Protein AF-A0A1V5FD37-F1 (afdb_monomer_lite)

pLDDT: mean 81.22, std 14.46, range [38.38, 98.25]

Foldseek 3Di:
DFQFWAFDDDDLLCALPHRVLRVPPPFGLFPFADPDDDPQKDFGIWTWDAQLSVCVVVVNPPPPPRRPDIDTGHGAWIWHDDVVDIDIDGSRHLVVDDDPSSVQSVVSSCVSVVNPPDQPPAWALAFEAEEADDDDAAADCCLQQPPDPDCVVPRGDNFDKGKFWQVLWLKDHQPTQQAWIKIWGWYDYQWKIKIKIKIFHDAWKKKWKDWPQKIKIQGLVVRFIWIAAPNDIDGFDKHKDKDWCLRHPVSVSGFQWDQPPVSRHTDRDPTTMIMIMMTIDTQVNRVHGLPPQKTFMKIWIAHPVTTIGIVRSPDDPVDRPSGRIYGYYD

Structure (mmCIF, N/CA/C/O backbone):
data_AF-A0A1V5FD37-F1
#
_entry.id   AF-A0A1V5FD37-F1
#
loop_
_atom_site.group_PDB
_atom_site.id
_atom_site.type_symbol
_atom_site.label_atom_id
_atom_site.label_alt_id
_atom_site.label_comp_id
_atom_site.label_asym_id
_atom_site.label_entity_id
_atom_site.label_seq_id
_atom_site.pdbx_PDB_ins_code
_atom_site.Cartn_x
_atom_site.Cartn_y
_atom_site.Cartn_z
_atom_site.occupancy
_atom_site.B_iso_or_equiv
_atom_site.auth_seq_id
_atom_site.auth_comp_id
_atom_site.auth_asym_id
_atom_site.auth_atom_id
_atom_site.pdbx_PDB_model_num
ATOM 1 N N . MET A 1 1 ? 10.144 -3.849 -42.085 1.00 63.25 1 MET A N 1
ATOM 2 C CA . MET A 1 1 ? 9.631 -3.133 -40.894 1.00 63.25 1 MET A CA 1
ATOM 3 C C . MET A 1 1 ? 10.611 -3.378 -39.753 1.00 63.25 1 MET A C 1
ATOM 5 O O . MET A 1 1 ? 11.121 -4.490 -39.670 1.00 63.25 1 MET A O 1
ATOM 9 N N . ILE A 1 2 ? 10.939 -2.358 -38.955 1.00 65.44 2 ILE A N 1
ATOM 10 C CA . ILE A 1 2 ? 11.822 -2.497 -37.784 1.00 65.44 2 ILE A CA 1
ATOM 11 C C . ILE A 1 2 ? 10.926 -2.660 -36.560 1.00 65.44 2 ILE A C 1
ATOM 13 O O . ILE A 1 2 ? 9.990 -1.882 -36.418 1.00 65.44 2 ILE A O 1
ATOM 17 N N . TYR A 1 3 ? 11.181 -3.656 -35.716 1.00 71.00 3 TYR A N 1
ATOM 18 C CA . TYR A 1 3 ? 10.367 -3.915 -34.513 1.00 71.00 3 TYR A CA 1
ATOM 19 C C . TYR A 1 3 ? 11.197 -3.947 -33.239 1.00 71.00 3 TYR A C 1
ATOM 21 O O . TYR A 1 3 ? 10.604 -3.912 -32.178 1.00 71.00 3 TYR A O 1
ATOM 29 N N . ALA A 1 4 ? 12.528 -3.987 -33.313 1.00 72.75 4 ALA A N 1
ATOM 30 C CA . ALA A 1 4 ? 13.391 -3.917 -32.139 1.00 72.75 4 ALA A CA 1
ATOM 31 C C . ALA A 1 4 ? 14.661 -3.121 -32.436 1.00 72.75 4 ALA A C 1
ATOM 33 O O . ALA A 1 4 ? 14.933 -2.770 -33.590 1.00 72.75 4 ALA A O 1
ATOM 34 N N . GLY A 1 5 ? 15.454 -2.851 -31.400 1.00 76.00 5 GLY A N 1
ATO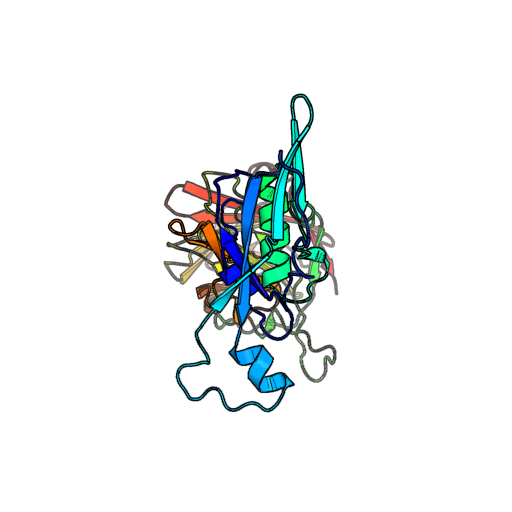M 35 C CA . GLY A 1 5 ? 16.789 -2.304 -31.576 1.00 76.00 5 GLY A CA 1
ATOM 36 C C . GLY A 1 5 ? 17.800 -2.852 -30.587 1.00 76.00 5 GLY A C 1
ATOM 37 O O . GLY A 1 5 ? 17.483 -3.091 -29.426 1.00 76.00 5 GLY A O 1
ATOM 38 N N . SER A 1 6 ? 19.030 -3.017 -31.058 1.00 77.62 6 SER A N 1
ATOM 39 C CA . SER A 1 6 ? 20.183 -3.398 -30.248 1.00 77.62 6 SER A CA 1
ATOM 40 C C . SER A 1 6 ? 21.020 -2.174 -29.920 1.00 77.62 6 SER A C 1
ATOM 42 O O . SER A 1 6 ? 21.274 -1.333 -30.785 1.00 77.62 6 SER A O 1
ATOM 44 N N . ARG A 1 7 ? 21.509 -2.111 -28.683 1.00 82.38 7 ARG A N 1
ATOM 45 C CA . ARG A 1 7 ? 22.430 -1.067 -28.242 1.00 82.38 7 ARG A CA 1
ATOM 46 C C . ARG A 1 7 ? 23.714 -1.107 -29.073 1.00 82.38 7 ARG A C 1
ATOM 48 O O . ARG A 1 7 ? 24.285 -2.175 -29.286 1.00 82.38 7 ARG A O 1
ATOM 55 N N . ALA A 1 8 ? 24.143 0.063 -29.528 1.00 83.50 8 ALA A N 1
ATOM 56 C CA . ALA A 1 8 ? 25.363 0.267 -30.306 1.00 83.50 8 ALA A CA 1
ATOM 57 C C . ALA A 1 8 ? 26.377 1.165 -29.576 1.00 83.50 8 ALA A C 1
ATOM 59 O O . ALA A 1 8 ? 27.577 1.017 -29.790 1.00 83.50 8 ALA A O 1
ATOM 60 N N . ALA A 1 9 ? 25.908 2.032 -28.672 1.00 84.88 9 ALA A N 1
ATOM 61 C CA . ALA A 1 9 ? 26.748 2.881 -27.831 1.00 84.88 9 ALA A CA 1
ATOM 62 C C . ALA A 1 9 ? 26.142 3.070 -26.427 1.00 84.88 9 ALA A C 1
ATOM 64 O O . ALA A 1 9 ? 24.979 2.737 -26.171 1.00 84.88 9 ALA A O 1
ATOM 65 N N . ASP A 1 10 ? 26.944 3.576 -25.490 1.00 83.00 10 ASP A N 1
ATOM 66 C CA . ASP A 1 10 ? 26.497 3.901 -24.134 1.00 83.00 10 ASP A CA 1
ATOM 67 C C . ASP A 1 10 ? 25.983 5.344 -24.053 1.00 83.00 10 ASP A C 1
ATOM 69 O O . ASP A 1 10 ? 26.662 6.274 -24.481 1.00 83.00 10 ASP A O 1
ATOM 73 N N . HIS A 1 11 ? 24.785 5.526 -23.493 1.00 86.38 11 HIS A N 1
ATOM 74 C CA . HIS A 1 11 ? 24.207 6.835 -23.228 1.00 86.38 11 HIS A CA 1
ATOM 75 C C . HIS A 1 11 ? 23.275 6.778 -22.001 1.00 86.38 11 HIS A C 1
ATOM 77 O O . HIS A 1 11 ? 22.366 5.942 -21.997 1.00 86.38 11 HIS A O 1
ATOM 83 N N . PRO A 1 12 ? 23.413 7.680 -21.005 1.00 81.88 12 PRO A N 1
ATOM 84 C CA . PRO A 1 12 ? 22.619 7.651 -19.770 1.00 81.88 12 PRO A CA 1
ATOM 85 C C . PRO A 1 12 ? 21.104 7.663 -19.978 1.00 81.88 12 PRO A C 1
ATOM 87 O O . PRO A 1 12 ? 20.389 6.908 -19.331 1.00 81.88 12 PRO A O 1
ATOM 90 N N . LEU A 1 13 ? 20.614 8.448 -20.948 1.00 84.25 13 LEU A N 1
ATOM 91 C CA . LEU A 1 13 ? 19.185 8.491 -21.301 1.00 84.25 13 LEU A CA 1
ATOM 92 C C . LEU A 1 13 ? 18.590 7.104 -21.612 1.00 84.25 13 LEU A C 1
ATOM 94 O O . LEU A 1 13 ? 17.402 6.876 -21.411 1.00 84.25 13 LEU A O 1
ATOM 98 N N . LEU A 1 14 ? 19.410 6.179 -22.114 1.00 81.62 14 LEU A N 1
ATOM 99 C CA . LEU A 1 14 ? 18.979 4.871 -22.603 1.00 81.62 14 LEU A CA 1
ATOM 100 C C . LEU A 1 14 ? 19.389 3.728 -21.664 1.00 81.62 14 LEU A C 1
ATOM 102 O O . LEU A 1 14 ? 19.339 2.560 -22.052 1.00 81.62 14 LEU A O 1
ATOM 106 N N . TRP A 1 15 ? 19.823 4.033 -20.440 1.00 79.31 15 TRP A N 1
ATOM 107 C CA . TRP A 1 15 ? 20.136 3.005 -19.455 1.00 79.31 15 TRP A CA 1
ATOM 108 C C . TRP A 1 15 ? 18.902 2.161 -19.136 1.00 79.31 15 TRP A C 1
ATOM 110 O O . TRP A 1 15 ? 17.837 2.687 -18.831 1.00 79.31 15 TRP A O 1
ATOM 120 N N . GLY A 1 16 ? 19.060 0.840 -19.244 1.00 68.12 16 GLY A N 1
ATOM 121 C CA . GLY A 1 16 ? 17.986 -0.131 -19.037 1.00 68.12 16 GLY A CA 1
ATOM 122 C C . GLY A 1 16 ? 17.006 -0.294 -20.199 1.00 68.12 16 GLY A C 1
ATOM 123 O O . GLY A 1 16 ? 16.124 -1.139 -20.116 1.00 68.12 16 GLY A O 1
ATOM 124 N N . VAL A 1 17 ? 17.151 0.469 -21.289 1.00 74.50 17 VAL A N 1
ATOM 125 C CA . VAL A 1 17 ? 16.407 0.216 -22.530 1.00 74.50 17 VAL A CA 1
ATOM 126 C C . VAL A 1 17 ? 17.100 -0.936 -23.264 1.00 74.50 17 VAL A C 1
ATOM 128 O O . VAL A 1 17 ? 18.308 -0.884 -23.501 1.00 74.50 17 VAL A O 1
ATOM 131 N N . SER A 1 18 ? 16.365 -1.989 -23.625 1.00 66.38 18 SER A N 1
ATOM 132 C CA . SER A 1 18 ? 16.923 -3.183 -24.283 1.00 66.38 18 SER A CA 1
ATOM 133 C C . SER A 1 18 ? 16.086 -3.631 -25.482 1.00 66.38 18 SER A C 1
ATOM 135 O O . SER A 1 18 ? 14.982 -3.139 -25.691 1.00 66.38 18 SER A O 1
ATOM 137 N N . THR A 1 19 ? 16.590 -4.596 -26.263 1.00 59.38 19 THR A N 1
ATOM 138 C CA . THR A 1 19 ? 15.847 -5.244 -27.364 1.00 59.38 19 THR A CA 1
ATOM 139 C C . THR A 1 19 ? 14.478 -5.770 -26.924 1.00 59.38 19 THR A C 1
ATOM 141 O O . THR A 1 19 ? 13.538 -5.759 -27.717 1.00 59.38 19 THR A O 1
ATOM 144 N N . ASP A 1 20 ? 14.349 -6.177 -25.658 1.00 56.12 20 ASP A N 1
ATOM 145 C CA . ASP A 1 20 ? 13.113 -6.736 -25.110 1.00 56.12 20 ASP A CA 1
ATOM 146 C C . ASP A 1 20 ? 12.053 -5.667 -24.803 1.00 56.12 20 ASP A C 1
ATOM 148 O O . ASP A 1 20 ? 10.856 -5.964 -24.774 1.00 56.12 20 ASP A O 1
ATOM 152 N N . SER A 1 21 ? 12.471 -4.401 -24.666 1.00 53.56 21 SER A N 1
ATOM 153 C CA . SER A 1 21 ? 11.580 -3.238 -24.547 1.00 53.56 21 SER A CA 1
ATOM 154 C C . SER A 1 21 ? 10.722 -3.012 -25.801 1.00 53.56 21 SER A C 1
ATOM 156 O O . SER A 1 21 ? 9.840 -2.162 -25.788 1.00 53.56 21 SER A O 1
ATOM 158 N N . PHE A 1 22 ? 10.964 -3.772 -26.876 1.00 58.66 22 PHE A N 1
ATOM 159 C CA . PHE A 1 22 ? 10.293 -3.651 -28.169 1.00 58.66 22 PHE A CA 1
ATOM 160 C C . PHE A 1 22 ? 9.580 -4.954 -28.610 1.00 58.66 22 PHE A C 1
ATOM 162 O O . PHE A 1 22 ? 9.282 -5.153 -29.784 1.00 58.66 22 PHE A O 1
ATOM 169 N N . THR A 1 23 ? 9.308 -5.875 -27.678 1.00 53.34 23 THR A N 1
ATOM 170 C CA . THR A 1 23 ? 8.895 -7.280 -27.929 1.00 53.34 23 THR A CA 1
ATOM 171 C C . THR A 1 23 ? 7.548 -7.502 -28.625 1.00 53.34 23 THR A C 1
ATOM 173 O O . THR A 1 23 ? 7.218 -8.634 -28.990 1.00 53.34 23 THR A O 1
ATOM 176 N N . GLY A 1 24 ? 6.759 -6.460 -28.873 1.00 58.00 24 GLY A N 1
ATOM 177 C CA . GLY A 1 24 ? 5.508 -6.575 -29.615 1.00 58.00 24 GLY A CA 1
ATOM 178 C C . GLY A 1 24 ? 5.725 -6.696 -31.125 1.00 58.00 24 GLY A C 1
ATOM 179 O O . GLY A 1 24 ? 5.516 -5.720 -31.832 1.00 58.00 24 GLY A O 1
ATOM 180 N N . PHE A 1 25 ? 6.039 -7.882 -31.666 1.00 57.84 25 PHE A N 1
ATOM 181 C CA . PHE A 1 25 ? 6.161 -8.080 -33.130 1.00 57.84 25 PHE A CA 1
ATOM 182 C C . PHE A 1 25 ? 4.914 -7.632 -33.918 1.00 57.84 25 PHE A C 1
ATOM 184 O O . PHE A 1 25 ? 5.012 -7.238 -35.078 1.00 57.84 25 PHE A O 1
ATOM 191 N N . MET A 1 26 ? 3.738 -7.695 -33.285 1.00 60.34 26 MET A N 1
ATOM 192 C CA . MET A 1 26 ? 2.456 -7.290 -33.875 1.00 60.34 26 MET A CA 1
ATOM 193 C C . MET A 1 26 ? 2.140 -5.799 -33.689 1.00 60.34 26 MET A C 1
ATOM 195 O O . MET A 1 26 ? 1.319 -5.259 -34.428 1.00 60.34 26 MET A O 1
ATOM 199 N N . GLN A 1 27 ? 2.751 -5.146 -32.699 1.00 65.88 27 GLN A N 1
ATOM 200 C CA . GLN A 1 27 ? 2.544 -3.736 -32.353 1.00 65.88 27 GLN A CA 1
ATOM 201 C C . GLN A 1 27 ? 3.862 -3.139 -31.833 1.00 65.88 27 GLN A C 1
ATOM 203 O O . GLN A 1 27 ? 3.993 -2.909 -30.631 1.00 65.88 27 GLN A O 1
ATOM 208 N N . PRO A 1 28 ? 4.868 -2.945 -32.705 1.00 71.38 28 PRO A N 1
ATOM 209 C CA . PRO A 1 28 ? 6.160 -2.448 -32.266 1.00 71.38 28 PRO A CA 1
ATOM 210 C C . PRO A 1 28 ? 6.080 -0.964 -31.923 1.00 71.38 28 PRO A C 1
ATOM 212 O O . PRO A 1 28 ? 5.463 -0.176 -32.637 1.00 71.38 28 PRO A O 1
ATOM 215 N N . SER A 1 29 ? 6.805 -0.563 -30.886 1.00 75.06 29 SER A N 1
ATOM 216 C CA . SER A 1 29 ? 6.974 0.838 -30.481 1.00 75.06 29 SER A CA 1
ATOM 217 C C . SER A 1 29 ? 7.941 1.606 -31.395 1.00 75.06 29 SER A C 1
ATOM 219 O O . SER A 1 29 ? 8.289 2.750 -31.117 1.00 75.06 29 SER A O 1
ATOM 221 N N . VAL A 1 30 ? 8.437 0.975 -32.463 1.00 81.12 30 VAL A N 1
ATOM 222 C CA . VAL A 1 30 ? 9.387 1.541 -33.427 1.00 81.12 30 VAL A CA 1
ATOM 223 C C . VAL A 1 30 ? 8.649 1.859 -34.722 1.00 81.12 30 VAL A C 1
ATOM 225 O O . VAL A 1 30 ? 8.154 0.965 -35.405 1.00 81.12 30 VAL A O 1
ATOM 228 N N . ALA A 1 31 ? 8.617 3.135 -35.102 1.00 80.69 31 ALA A N 1
ATOM 229 C CA . ALA A 1 31 ? 7.920 3.593 -36.306 1.00 80.69 31 ALA A CA 1
ATOM 230 C C . ALA A 1 31 ? 8.701 3.335 -37.614 1.00 80.69 31 ALA A C 1
ATOM 232 O O . ALA A 1 31 ? 8.171 3.504 -38.712 1.00 80.69 31 ALA A O 1
ATOM 233 N N . GLY A 1 32 ? 9.973 2.941 -37.519 1.00 84.19 32 GLY A N 1
ATOM 234 C CA . GLY A 1 32 ? 10.870 2.718 -38.653 1.00 84.19 32 GLY A CA 1
ATOM 235 C C . GLY A 1 32 ? 12.326 2.961 -38.269 1.00 84.19 32 GLY A C 1
ATOM 236 O O . GLY A 1 32 ? 12.658 2.967 -37.089 1.00 84.19 32 GLY A O 1
ATOM 237 N N . GLY A 1 33 ? 13.195 3.180 -39.255 1.00 87.19 33 GLY A N 1
ATOM 238 C CA . GLY A 1 33 ? 14.598 3.531 -39.020 1.00 87.19 33 GLY A CA 1
ATOM 239 C C . GLY A 1 33 ? 15.057 4.678 -39.905 1.00 87.19 33 GLY A C 1
ATOM 240 O O . GLY A 1 33 ? 14.434 4.991 -40.922 1.00 87.19 33 GLY A O 1
ATOM 241 N N . PHE A 1 34 ? 16.155 5.311 -39.513 1.00 89.62 34 PHE A N 1
ATOM 242 C CA . PHE A 1 34 ? 16.728 6.434 -40.238 1.00 89.62 34 PHE A CA 1
ATOM 243 C C . PHE A 1 34 ? 17.300 5.979 -41.582 1.00 89.62 34 PHE A C 1
ATOM 245 O O . PHE A 1 34 ? 18.253 5.206 -41.640 1.00 89.62 34 PHE A O 1
ATOM 252 N N . ALA A 1 35 ? 16.736 6.493 -42.677 1.00 86.81 35 ALA A N 1
ATOM 253 C CA . ALA A 1 35 ? 17.196 6.176 -44.030 1.00 86.81 35 ALA A CA 1
ATOM 254 C C . ALA A 1 35 ? 18.556 6.813 -44.372 1.00 86.81 35 ALA A C 1
ATOM 256 O O . ALA A 1 35 ? 19.280 6.310 -45.229 1.00 86.81 35 ALA A O 1
ATOM 257 N N . LYS A 1 36 ? 18.887 7.940 -43.731 1.00 88.69 36 LYS A N 1
ATOM 258 C CA . LYS A 1 36 ? 20.157 8.662 -43.868 1.00 88.69 36 LYS A CA 1
ATOM 259 C C . LYS A 1 36 ? 20.526 9.288 -42.532 1.00 88.69 36 LYS A C 1
ATOM 261 O O . LYS A 1 36 ? 19.637 9.734 -41.808 1.00 88.69 36 LYS A O 1
ATOM 266 N N . LEU A 1 37 ? 21.823 9.354 -42.250 1.00 89.56 37 LEU A N 1
ATOM 267 C CA . LEU A 1 37 ? 22.372 9.966 -41.047 1.00 89.56 37 LEU A CA 1
ATOM 268 C C . LEU A 1 37 ? 23.366 11.072 -41.422 1.00 89.56 37 LEU A C 1
ATOM 270 O O . LEU A 1 37 ? 24.083 10.912 -42.409 1.00 89.56 37 LEU A O 1
ATOM 274 N N . PRO A 1 38 ? 23.413 12.182 -40.668 1.00 88.81 38 PRO A N 1
ATOM 275 C CA . PRO A 1 38 ? 24.525 13.126 -40.732 1.00 88.81 38 PRO A CA 1
ATOM 276 C C . PRO A 1 38 ? 25.849 12.452 -40.356 1.00 88.81 38 PRO A C 1
ATOM 278 O O . PRO A 1 38 ? 25.861 11.572 -39.499 1.00 88.81 38 PRO A O 1
ATOM 281 N N . ASP A 1 39 ? 26.967 12.928 -40.905 1.00 88.38 39 ASP A N 1
ATOM 282 C CA . ASP A 1 39 ? 28.301 12.384 -40.594 1.00 88.38 39 ASP A CA 1
ATOM 283 C C . ASP A 1 39 ? 28.685 12.541 -39.112 1.00 88.38 39 ASP A C 1
ATOM 285 O O . ASP A 1 39 ? 29.479 11.771 -38.581 1.00 88.38 39 ASP A O 1
ATOM 289 N N . SER A 1 40 ? 28.115 13.537 -38.428 1.00 89.56 40 SER A N 1
ATOM 290 C CA . SER A 1 40 ? 28.318 13.774 -36.996 1.00 89.56 40 SER A CA 1
ATOM 291 C C . SER A 1 40 ? 27.456 12.889 -36.092 1.00 89.56 40 SER A C 1
ATOM 293 O O . SER A 1 40 ? 27.559 13.000 -34.870 1.00 89.56 40 SER A O 1
ATOM 295 N N . ALA A 1 41 ? 26.578 12.060 -36.662 1.00 92.25 41 ALA A N 1
ATOM 296 C CA . ALA A 1 41 ? 25.670 11.229 -35.894 1.00 92.25 41 ALA A CA 1
ATOM 297 C C . ALA A 1 41 ? 26.371 9.990 -35.343 1.00 92.25 41 ALA A C 1
ATOM 299 O O . ALA A 1 41 ? 27.027 9.249 -36.071 1.00 92.25 41 ALA A O 1
ATOM 300 N N . GLU A 1 42 ? 26.141 9.711 -34.066 1.00 94.75 42 GLU A N 1
ATOM 301 C CA . GLU A 1 42 ? 26.509 8.439 -33.461 1.00 94.75 42 GLU A CA 1
ATOM 302 C C . GLU A 1 42 ? 25.268 7.577 -33.270 1.00 94.75 42 GLU A C 1
ATOM 304 O O . GLU A 1 42 ? 24.240 8.029 -32.765 1.00 94.75 42 GLU A O 1
ATOM 309 N N . VAL A 1 43 ? 25.363 6.312 -33.668 1.00 92.00 43 VAL A N 1
ATOM 310 C CA . VAL A 1 43 ? 24.272 5.357 -33.494 1.00 92.00 43 VAL A CA 1
ATOM 311 C C . VAL A 1 43 ? 24.256 4.873 -32.051 1.00 92.00 43 VAL A C 1
ATOM 313 O O . VAL A 1 43 ? 25.193 4.222 -31.602 1.00 92.00 43 VAL A O 1
ATOM 316 N N . LEU A 1 44 ? 23.162 5.151 -31.343 1.00 89.62 44 LEU A N 1
ATOM 317 C CA . LEU A 1 44 ? 22.946 4.644 -29.990 1.00 89.62 44 LEU A CA 1
ATOM 318 C C . LEU A 1 44 ? 22.212 3.299 -30.012 1.00 89.62 44 LEU A C 1
ATOM 320 O O . LEU A 1 44 ? 22.566 2.402 -29.249 1.00 89.62 44 LEU A O 1
ATOM 324 N N . PHE A 1 45 ? 21.235 3.137 -30.916 1.00 88.31 45 PHE A N 1
ATOM 325 C CA . PHE A 1 45 ? 20.544 1.868 -31.175 1.00 88.31 45 PHE A CA 1
ATOM 326 C C . PHE A 1 45 ? 20.467 1.567 -32.674 1.00 88.31 45 PHE A C 1
ATOM 328 O O . PHE A 1 45 ? 19.927 2.355 -33.459 1.00 88.31 45 PHE A O 1
ATOM 335 N N . ALA A 1 46 ? 20.956 0.387 -33.051 1.00 87.19 46 ALA A N 1
ATOM 336 C CA . ALA A 1 46 ? 20.762 -0.200 -34.371 1.00 87.19 46 ALA A CA 1
ATOM 337 C C . ALA A 1 46 ? 19.389 -0.883 -34.437 1.00 87.19 46 ALA A C 1
ATOM 339 O O . ALA A 1 46 ? 18.992 -1.531 -33.473 1.00 87.19 46 ALA A O 1
ATOM 340 N N . GLY A 1 47 ? 18.663 -0.752 -35.548 1.00 84.62 47 GLY A N 1
ATOM 341 C CA . GLY A 1 47 ? 17.380 -1.432 -35.723 1.00 84.62 47 GLY A CA 1
ATOM 342 C C . GLY A 1 47 ? 17.542 -2.919 -36.039 1.00 84.62 47 GLY A C 1
ATOM 343 O O . GLY A 1 47 ? 18.562 -3.340 -36.583 1.00 84.62 47 GLY A O 1
ATOM 344 N N . LEU A 1 48 ? 16.505 -3.706 -35.747 1.00 82.00 48 LEU A N 1
ATOM 345 C CA . LEU A 1 48 ? 16.411 -5.134 -36.061 1.00 82.00 48 LEU A CA 1
ATOM 346 C C . LEU A 1 48 ? 15.125 -5.454 -36.863 1.00 82.00 48 LEU A C 1
ATOM 348 O O . LEU A 1 48 ? 14.039 -4.962 -36.541 1.00 82.00 48 LEU A O 1
ATOM 352 N N . ALA A 1 49 ? 15.270 -6.259 -37.929 1.00 78.31 49 ALA A N 1
ATOM 353 C CA . ALA A 1 49 ? 14.259 -6.734 -38.896 1.00 78.31 49 ALA A CA 1
ATOM 354 C C . ALA A 1 49 ? 13.940 -8.246 -38.666 1.00 78.31 49 ALA A C 1
ATOM 356 O O . ALA A 1 49 ? 14.836 -8.992 -38.300 1.00 78.31 49 ALA A O 1
ATOM 357 N N . SER A 1 50 ? 12.680 -8.713 -38.745 1.00 71.69 50 SER A N 1
ATOM 358 C CA . SER A 1 50 ? 12.241 -10.059 -38.314 1.00 71.69 50 SER A CA 1
ATOM 359 C C . SER A 1 50 ? 11.733 -10.737 -39.553 1.00 71.69 50 SER A C 1
ATOM 361 O O . SER A 1 50 ? 10.771 -10.270 -40.170 1.00 71.69 50 SER A O 1
ATOM 363 N N . LYS A 1 51 ? 12.374 -11.852 -39.890 1.00 66.56 51 LYS A N 1
ATOM 364 C CA . LYS A 1 51 ? 11.947 -12.682 -41.014 1.00 66.56 51 LYS A CA 1
ATOM 365 C C . LYS A 1 51 ? 10.615 -13.362 -40.735 1.00 66.56 51 LYS A C 1
ATOM 367 O O . LYS A 1 51 ? 9.843 -13.551 -41.666 1.00 66.56 51 LYS A O 1
ATOM 372 N N . ALA A 1 52 ? 10.317 -13.651 -39.465 1.00 62.72 52 ALA A N 1
ATOM 373 C CA . ALA A 1 52 ? 9.052 -14.236 -39.029 1.00 62.72 52 ALA A CA 1
ATOM 374 C C . ALA A 1 52 ? 7.845 -13.385 -39.434 1.00 62.72 52 ALA A C 1
ATOM 376 O O . ALA A 1 52 ? 6.881 -13.890 -40.006 1.00 62.72 52 ALA A O 1
ATOM 377 N N . TRP A 1 53 ? 7.930 -12.076 -39.198 1.00 60.81 53 TRP A N 1
ATOM 378 C CA . TRP A 1 53 ? 6.866 -11.143 -39.556 1.00 60.81 53 TRP A CA 1
ATOM 379 C C . TRP A 1 53 ? 6.722 -10.983 -41.075 1.00 60.81 53 TRP A C 1
ATOM 381 O O . TRP A 1 53 ? 5.610 -11.011 -41.602 1.00 60.81 53 TRP A O 1
ATOM 391 N N . GLU A 1 54 ? 7.842 -10.855 -41.795 1.00 61.56 54 GLU A N 1
ATOM 392 C CA . GLU A 1 54 ? 7.835 -10.725 -43.257 1.00 61.56 54 GLU A CA 1
ATOM 393 C C . GLU A 1 54 ? 7.214 -11.960 -43.920 1.00 61.56 54 GLU A C 1
ATOM 395 O O . GLU A 1 54 ? 6.366 -11.832 -44.801 1.00 61.56 54 GLU A O 1
ATOM 400 N N . ALA A 1 55 ? 7.549 -13.152 -43.434 1.00 61.69 55 ALA A N 1
ATOM 401 C CA . ALA A 1 55 ? 6.973 -14.417 -43.869 1.00 61.69 55 ALA A CA 1
ATOM 402 C C . ALA A 1 55 ? 5.467 -14.520 -43.603 1.00 61.69 55 ALA A C 1
ATOM 404 O O . ALA A 1 55 ? 4.704 -14.877 -44.498 1.00 61.69 55 ALA A O 1
ATOM 405 N N . GLN A 1 56 ? 5.026 -14.144 -42.398 1.00 62.94 56 GLN A N 1
ATOM 406 C CA . GLN A 1 56 ? 3.618 -14.193 -42.001 1.00 62.94 56 GLN A CA 1
ATOM 407 C C . GLN A 1 56 ? 2.744 -13.211 -42.801 1.00 62.94 56 GL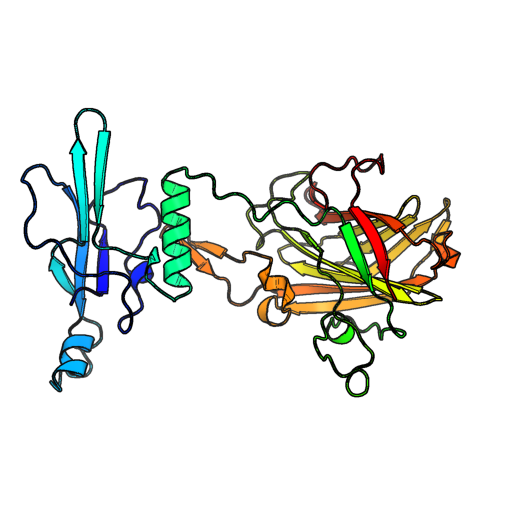N A C 1
ATOM 409 O O . GLN A 1 56 ? 1.594 -13.523 -43.100 1.00 62.94 56 GLN A O 1
ATOM 414 N N . MET A 1 57 ? 3.286 -12.051 -43.184 1.00 58.00 57 MET A N 1
ATOM 415 C CA . MET A 1 57 ? 2.588 -11.052 -44.006 1.00 58.00 57 MET A CA 1
ATOM 416 C C . MET A 1 57 ? 2.613 -11.365 -45.509 1.00 58.00 57 MET A C 1
ATOM 418 O O . MET A 1 57 ? 1.677 -11.009 -46.221 1.00 58.00 57 MET A O 1
ATOM 422 N N . THR A 1 58 ? 3.677 -12.002 -46.009 1.00 60.69 58 THR A N 1
ATOM 423 C CA . THR A 1 58 ? 3.850 -12.301 -47.446 1.00 60.69 58 THR A CA 1
ATOM 424 C C . THR A 1 58 ? 3.433 -13.720 -47.834 1.00 60.69 58 THR A C 1
ATOM 426 O O . THR A 1 58 ? 3.371 -14.028 -49.021 1.00 60.69 58 THR A O 1
ATOM 429 N N . GLY A 1 59 ? 3.123 -14.580 -46.858 1.00 60.47 59 GLY A N 1
ATOM 430 C CA . GLY A 1 59 ? 2.767 -15.984 -47.078 1.00 60.47 59 GLY A CA 1
ATOM 431 C C . GLY A 1 59 ? 3.955 -16.880 -47.445 1.00 60.47 59 GLY A C 1
ATOM 432 O O . GLY A 1 59 ? 3.749 -17.993 -47.924 1.00 60.47 59 GLY A O 1
ATOM 433 N N . ASN A 1 60 ? 5.188 -16.408 -47.246 1.00 59.88 60 ASN A N 1
ATOM 434 C CA . ASN A 1 60 ? 6.397 -17.175 -47.530 1.00 59.88 60 ASN A CA 1
ATOM 435 C C . ASN A 1 60 ? 6.680 -18.194 -46.417 1.00 59.88 60 ASN A C 1
ATOM 437 O O . ASN A 1 60 ? 6.636 -17.859 -45.237 1.00 59.88 60 ASN A O 1
ATOM 441 N N . ASP A 1 61 ? 7.028 -19.428 -46.786 1.00 58.47 61 ASP A N 1
ATOM 442 C CA . ASP A 1 61 ? 7.466 -20.448 -45.828 1.00 58.47 61 ASP A CA 1
ATOM 443 C C . ASP A 1 61 ? 8.950 -20.243 -45.480 1.00 58.47 61 ASP A C 1
ATOM 445 O O . ASP A 1 61 ? 9.836 -20.396 -46.321 1.00 58.47 61 ASP A O 1
ATOM 449 N N . ILE A 1 62 ? 9.219 -19.864 -44.233 1.00 57.00 62 ILE A N 1
ATOM 450 C CA . ILE A 1 62 ? 10.571 -19.642 -43.692 1.00 57.00 62 ILE A CA 1
ATOM 451 C C . ILE A 1 62 ? 11.091 -20.826 -42.865 1.00 57.00 62 ILE A C 1
ATOM 453 O O . ILE A 1 62 ? 12.205 -20.769 -42.333 1.00 57.00 62 ILE A O 1
ATOM 457 N N . GLY A 1 63 ? 10.311 -21.908 -42.758 1.00 55.09 63 GLY A N 1
ATOM 458 C CA . GLY A 1 63 ? 10.626 -23.070 -41.935 1.00 55.09 63 GLY A CA 1
ATOM 459 C C . GLY A 1 63 ? 10.758 -22.769 -40.432 1.00 55.09 63 GLY A C 1
ATOM 460 O O . GLY A 1 63 ? 10.781 -21.627 -39.976 1.00 55.09 63 GLY A O 1
ATOM 461 N N . PHE A 1 64 ? 10.910 -23.826 -39.629 1.00 47.09 64 PHE A N 1
ATOM 462 C CA . PHE A 1 64 ? 11.003 -23.740 -38.159 1.00 47.09 64 PHE A CA 1
ATOM 463 C C . PHE A 1 64 ? 12.202 -22.925 -37.631 1.00 47.09 64 PHE A C 1
ATOM 465 O O . PHE A 1 64 ? 12.196 -22.520 -36.476 1.00 47.09 64 PHE A O 1
ATOM 472 N N . ARG A 1 65 ? 13.243 -22.696 -38.448 1.00 46.50 65 ARG A N 1
ATOM 473 C CA . ARG A 1 65 ? 14.462 -21.962 -38.050 1.00 46.50 65 ARG A CA 1
ATOM 474 C C . ARG A 1 65 ? 14.411 -20.456 -38.335 1.00 46.50 65 ARG A C 1
ATOM 476 O O . ARG A 1 65 ? 15.230 -19.733 -37.781 1.00 46.50 65 ARG A O 1
ATOM 483 N N . GLY A 1 66 ? 13.498 -19.983 -39.186 1.00 47.53 66 GLY A N 1
ATOM 484 C CA . GLY A 1 66 ? 13.392 -18.561 -39.546 1.00 47.53 66 GLY A CA 1
ATOM 485 C C . GLY A 1 66 ? 12.630 -17.704 -38.530 1.00 47.53 66 GLY A C 1
ATOM 486 O O . GLY A 1 66 ? 12.621 -16.480 -38.652 1.00 47.53 66 GLY A O 1
ATOM 487 N N . LEU A 1 67 ? 11.990 -18.338 -37.540 1.00 49.47 67 LEU A N 1
ATOM 488 C CA . LEU A 1 67 ? 11.144 -17.672 -36.546 1.00 49.47 67 LEU A CA 1
ATOM 489 C C . LEU A 1 67 ? 11.944 -16.826 -35.537 1.00 49.47 67 LEU A C 1
ATOM 491 O O . LEU A 1 67 ? 11.428 -15.817 -35.068 1.00 49.47 67 LEU A O 1
ATOM 495 N N . ASP A 1 68 ? 13.215 -17.169 -35.292 1.00 50.66 68 ASP A N 1
ATOM 496 C CA . ASP A 1 68 ? 14.056 -16.526 -34.265 1.00 50.66 68 ASP A CA 1
ATOM 497 C C . ASP A 1 68 ? 15.204 -15.671 -34.836 1.00 50.66 68 ASP A C 1
ATOM 499 O O . ASP A 1 68 ? 16.034 -15.147 -34.092 1.00 50.66 68 ASP A O 1
ATOM 503 N N . THR A 1 69 ? 15.305 -15.519 -36.162 1.00 60.72 69 THR A N 1
ATOM 504 C CA . THR A 1 69 ? 16.404 -14.754 -36.773 1.00 60.72 69 THR A CA 1
ATOM 505 C C . THR A 1 69 ? 16.044 -13.280 -36.929 1.00 60.72 69 THR A C 1
ATOM 507 O O . THR A 1 69 ? 15.150 -12.937 -37.711 1.00 60.72 69 THR A O 1
ATOM 510 N N . MET A 1 70 ? 16.777 -12.416 -36.220 1.00 69.56 70 MET A N 1
ATOM 511 C CA . MET A 1 70 ? 16.748 -10.967 -36.415 1.00 69.56 70 MET A CA 1
ATOM 512 C C . MET A 1 70 ? 17.864 -10.534 -37.373 1.00 69.56 70 MET A C 1
ATOM 514 O O . MET A 1 70 ? 19.038 -10.809 -37.131 1.00 69.56 70 MET A O 1
ATOM 518 N N . ASP A 1 71 ? 17.501 -9.832 -38.440 1.00 73.88 71 ASP A N 1
ATOM 519 C CA . ASP A 1 71 ? 18.439 -9.213 -39.371 1.00 73.88 71 ASP A CA 1
ATOM 520 C C . ASP A 1 71 ? 18.748 -7.774 -38.950 1.00 73.88 71 ASP A C 1
ATOM 522 O O . ASP A 1 71 ? 17.906 -7.075 -38.381 1.00 73.88 71 ASP A O 1
ATOM 526 N N . ALA A 1 72 ? 19.951 -7.304 -39.277 1.00 79.44 72 ALA A N 1
ATOM 527 C CA . ALA A 1 72 ? 20.305 -5.904 -39.096 1.00 79.44 72 ALA A CA 1
ATOM 528 C C . ALA A 1 72 ? 19.387 -5.002 -39.937 1.00 79.44 72 ALA A C 1
ATOM 530 O O . ALA A 1 72 ? 19.135 -5.263 -41.114 1.00 79.44 72 ALA A O 1
ATOM 531 N N . ALA A 1 73 ? 18.917 -3.916 -39.335 1.00 84.00 73 ALA A N 1
ATOM 532 C CA . ALA A 1 73 ? 18.096 -2.904 -39.979 1.00 84.00 73 ALA A CA 1
ATOM 533 C C . ALA A 1 73 ? 18.671 -1.498 -39.718 1.00 84.00 73 ALA A C 1
ATOM 535 O O . ALA A 1 73 ? 19.580 -1.335 -38.897 1.00 84.00 73 ALA A O 1
ATOM 536 N N . PRO A 1 74 ? 18.172 -0.463 -40.420 1.00 89.50 74 PRO A N 1
ATOM 537 C CA . PRO A 1 74 ? 18.642 0.901 -40.216 1.00 89.50 74 PRO A CA 1
ATOM 538 C C . PRO A 1 74 ? 18.538 1.367 -38.749 1.00 89.50 74 PRO A C 1
ATOM 540 O O . PRO A 1 74 ? 17.654 0.907 -38.025 1.00 89.50 74 PRO A O 1
ATOM 543 N N . PRO A 1 75 ? 19.407 2.286 -38.292 1.00 91.38 75 PRO A N 1
ATOM 544 C CA . PRO A 1 75 ? 19.394 2.809 -36.923 1.00 91.38 75 PRO A CA 1
ATOM 545 C C . PRO A 1 75 ? 18.054 3.409 -36.496 1.00 91.38 75 PRO A C 1
ATOM 547 O O . PRO A 1 75 ? 17.330 3.964 -37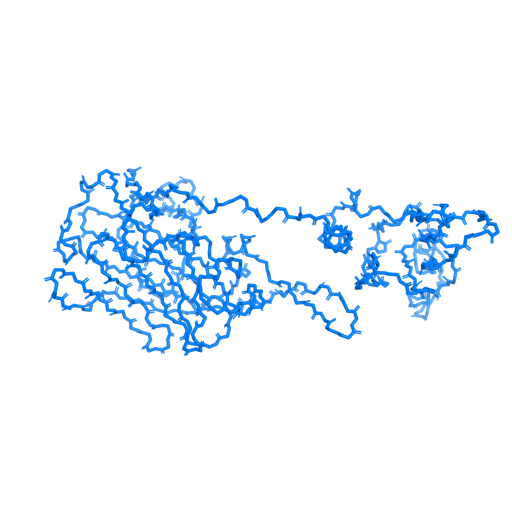.323 1.00 91.38 75 PRO A O 1
ATOM 550 N N . ILE A 1 76 ? 17.758 3.347 -35.196 1.00 90.81 76 ILE A N 1
ATOM 551 C CA . ILE A 1 76 ? 16.484 3.822 -34.622 1.00 90.81 76 ILE A CA 1
ATOM 552 C C . ILE A 1 76 ? 16.652 4.868 -33.518 1.00 90.81 76 ILE A C 1
ATOM 554 O O . ILE A 1 76 ? 15.720 5.612 -33.219 1.00 90.81 76 ILE A O 1
ATOM 558 N N . VAL A 1 77 ? 17.840 4.968 -32.919 1.00 92.19 77 VAL A N 1
ATOM 559 C CA . VAL A 1 77 ? 18.197 6.050 -31.993 1.00 92.19 77 VAL A CA 1
ATOM 560 C C . VAL A 1 77 ? 19.592 6.531 -32.352 1.00 92.19 77 VAL A C 1
ATOM 562 O O . VAL A 1 77 ? 20.525 5.725 -32.431 1.00 92.19 77 VAL A O 1
ATOM 565 N N . VAL A 1 78 ? 19.740 7.838 -32.545 1.00 93.75 78 VAL A N 1
ATOM 566 C CA . VAL A 1 78 ? 21.027 8.471 -32.827 1.00 93.75 78 VAL A CA 1
ATOM 567 C C . VAL A 1 78 ? 21.251 9.686 -31.942 1.00 93.75 78 VAL A C 1
ATOM 569 O O . VAL A 1 78 ? 20.318 10.413 -31.598 1.00 93.75 78 VAL A O 1
ATOM 572 N N . ARG A 1 79 ? 22.516 9.908 -31.603 1.00 94.12 79 ARG A N 1
ATOM 573 C CA . ARG A 1 79 ? 23.010 11.117 -30.963 1.00 94.12 79 ARG A CA 1
ATOM 574 C C . ARG A 1 79 ? 23.539 12.071 -32.022 1.00 94.12 79 ARG A C 1
ATOM 576 O O . ARG A 1 79 ? 24.342 11.675 -32.862 1.00 94.12 79 ARG A O 1
ATOM 583 N N . LEU A 1 80 ? 23.151 13.336 -31.926 1.00 94.44 80 LEU A N 1
ATOM 584 C CA . LEU A 1 80 ? 23.712 14.439 -32.699 1.00 94.44 80 LEU A CA 1
ATOM 585 C C . LEU A 1 80 ? 24.351 15.455 -31.742 1.00 94.44 80 LEU A C 1
ATOM 587 O O . LEU A 1 80 ? 23.634 16.070 -30.951 1.00 94.44 80 LEU A O 1
ATOM 591 N N . PRO A 1 81 ? 25.675 15.667 -31.792 1.00 89.88 81 PRO A N 1
ATOM 592 C CA . PRO A 1 81 ? 26.322 16.731 -31.032 1.00 89.88 81 PRO A CA 1
ATOM 593 C C . PRO A 1 81 ? 25.811 18.112 -31.472 1.00 89.88 81 PRO A C 1
ATOM 595 O O . PRO A 1 81 ? 25.818 18.429 -32.662 1.00 89.88 81 PRO A O 1
ATOM 598 N N . GLN A 1 82 ? 25.404 18.953 -30.518 1.00 88.56 82 GLN A N 1
ATOM 599 C CA . GLN A 1 82 ? 24.826 20.276 -30.766 1.00 88.56 82 GLN A CA 1
ATOM 600 C C . GLN A 1 82 ? 25.448 21.317 -29.819 1.00 88.56 82 GLN A C 1
ATOM 602 O O . GLN A 1 82 ? 24.966 21.576 -28.714 1.00 88.56 82 GLN A O 1
ATOM 607 N N . GLY A 1 83 ? 26.533 21.960 -30.256 1.00 86.69 83 GLY A N 1
ATOM 608 C CA . GLY A 1 83 ? 27.235 22.959 -29.445 1.00 86.69 83 GLY A CA 1
ATOM 609 C C . GLY A 1 83 ? 27.803 22.354 -28.157 1.00 86.69 83 GLY A C 1
ATOM 610 O O . GLY A 1 83 ? 28.674 21.494 -28.216 1.00 86.69 83 GLY A O 1
ATOM 611 N N . LYS A 1 84 ? 27.330 22.821 -26.993 1.00 86.38 84 LYS A N 1
ATOM 612 C CA . LYS A 1 84 ? 27.710 22.273 -25.673 1.00 86.38 84 LYS A CA 1
ATOM 613 C C . LYS A 1 84 ? 26.814 21.120 -25.199 1.00 86.38 84 LYS A C 1
ATOM 615 O O . LYS A 1 84 ? 27.024 20.627 -24.097 1.00 86.38 84 LYS A O 1
ATOM 620 N N . GLY A 1 85 ? 25.804 20.745 -25.979 1.00 88.50 85 GLY A N 1
ATOM 621 C CA . GLY A 1 85 ? 24.866 19.678 -25.647 1.00 88.50 85 GLY A CA 1
ATOM 622 C C . GLY A 1 85 ? 24.727 18.673 -26.782 1.00 88.50 85 GLY A C 1
ATOM 623 O O . GLY A 1 85 ? 25.547 18.616 -27.700 1.00 88.50 85 GLY A O 1
ATOM 624 N N . GLU A 1 86 ? 23.658 17.893 -26.721 1.00 92.19 86 GLU A N 1
ATOM 625 C CA . GLU A 1 86 ? 23.347 16.860 -27.700 1.00 92.19 86 GLU A CA 1
ATOM 626 C C . GLU A 1 86 ? 21.844 16.796 -27.959 1.00 92.19 86 GLU A C 1
ATOM 628 O O . GLU A 1 86 ? 21.028 17.158 -27.110 1.00 92.19 86 GLU A O 1
ATOM 633 N N . TRP A 1 87 ? 21.479 16.346 -29.153 1.00 92.12 87 TRP A N 1
ATOM 634 C CA . TRP A 1 87 ? 20.123 15.946 -29.491 1.00 92.12 87 TRP A CA 1
ATOM 635 C C . TRP A 1 87 ? 20.076 14.434 -29.605 1.00 92.12 87 TRP A C 1
ATOM 637 O O . TRP A 1 87 ? 20.853 13.838 -30.354 1.00 92.12 87 TRP A O 1
ATOM 647 N N . ILE A 1 88 ? 19.134 13.822 -28.894 1.00 91.06 88 ILE A N 1
ATOM 648 C CA . ILE A 1 88 ? 18.796 12.418 -29.092 1.00 91.06 88 ILE A CA 1
ATOM 649 C C . ILE A 1 88 ? 17.593 12.367 -30.019 1.00 91.06 88 ILE A C 1
ATOM 651 O O . ILE A 1 88 ? 16.510 12.839 -29.680 1.00 91.06 88 ILE A O 1
ATOM 655 N N . VAL A 1 89 ? 17.804 11.825 -31.213 1.00 91.69 89 VAL A N 1
ATOM 656 C CA . VAL A 1 89 ? 16.768 11.702 -32.237 1.00 91.69 89 VAL A CA 1
ATOM 657 C C . VAL A 1 89 ? 16.404 10.236 -32.354 1.00 91.69 89 VAL A C 1
ATOM 659 O O . VAL A 1 89 ? 17.280 9.379 -32.493 1.00 91.69 89 VAL A O 1
ATOM 662 N N . SER A 1 90 ? 15.109 9.932 -32.301 1.00 89.44 90 SER A N 1
ATOM 663 C CA . SER A 1 90 ? 14.651 8.550 -32.345 1.00 89.44 90 SER A CA 1
ATOM 664 C C . SER A 1 90 ? 13.364 8.356 -33.135 1.00 89.44 90 SER A C 1
ATOM 666 O O . SER A 1 90 ? 12.511 9.237 -33.188 1.00 89.44 90 SER A O 1
ATOM 668 N N . THR A 1 91 ? 13.246 7.175 -33.740 1.00 88.69 91 THR A N 1
ATOM 669 C CA . THR A 1 91 ? 12.006 6.610 -34.290 1.00 88.69 91 THR A CA 1
ATOM 670 C C . THR A 1 91 ? 11.301 5.674 -33.299 1.00 88.69 91 THR A C 1
ATOM 672 O O . THR A 1 91 ? 10.302 5.045 -33.650 1.00 88.69 91 THR A O 1
ATOM 675 N N . PHE A 1 92 ? 11.832 5.552 -32.080 1.00 85.56 92 PHE A N 1
ATOM 676 C CA . PHE A 1 92 ? 11.198 4.895 -30.946 1.00 85.56 92 PHE A CA 1
ATOM 677 C C . PHE A 1 92 ? 10.131 5.820 -30.360 1.00 85.56 92 PHE A C 1
ATOM 679 O O . PHE A 1 92 ? 10.441 6.913 -29.889 1.00 85.56 92 PHE A O 1
ATOM 686 N N . GLU A 1 93 ? 8.879 5.375 -30.394 1.00 84.94 93 GLU A N 1
ATOM 687 C CA . GLU A 1 93 ? 7.705 6.151 -30.005 1.00 84.94 93 GLU A CA 1
ATOM 688 C C . GLU A 1 93 ? 6.877 5.422 -28.928 1.00 84.94 93 GLU A C 1
ATOM 690 O O . GLU A 1 93 ? 5.703 5.114 -29.159 1.00 84.94 93 GLU A O 1
ATOM 695 N N . PRO A 1 94 ? 7.435 5.149 -27.730 1.00 79.38 94 PRO A N 1
ATOM 696 C CA . PRO A 1 94 ? 6.709 4.429 -26.681 1.00 79.38 94 PRO A CA 1
ATOM 697 C C . PRO A 1 94 ? 5.428 5.164 -26.249 1.00 79.38 94 PRO A C 1
ATOM 699 O O . PRO A 1 94 ? 4.440 4.540 -25.893 1.00 79.38 94 PRO A O 1
ATOM 702 N N . TRP A 1 95 ? 5.354 6.491 -26.391 1.00 80.31 95 TRP A N 1
ATOM 703 C CA . TRP A 1 95 ? 4.133 7.259 -26.094 1.00 80.31 95 TRP A CA 1
ATOM 704 C C . TRP A 1 95 ? 2.956 6.995 -27.053 1.00 80.31 95 TRP A C 1
ATOM 706 O O . TRP A 1 95 ? 1.833 7.407 -26.764 1.00 80.31 95 TRP A O 1
ATOM 716 N N . ARG A 1 96 ? 3.189 6.373 -28.218 1.00 77.62 96 ARG A N 1
ATOM 717 C CA . ARG A 1 96 ? 2.117 5.969 -29.152 1.00 77.62 96 ARG A CA 1
ATOM 718 C C . ARG A 1 96 ? 1.648 4.537 -28.938 1.00 77.62 96 ARG A C 1
ATOM 720 O O . ARG A 1 96 ? 0.591 4.160 -29.450 1.00 77.62 96 ARG A O 1
ATOM 727 N N . GLY A 1 97 ? 2.448 3.751 -28.231 1.00 69.12 97 GLY A N 1
ATOM 728 C CA . GLY A 1 97 ? 2.137 2.375 -27.918 1.00 69.12 97 GLY A CA 1
ATOM 729 C C . GLY A 1 97 ? 0.996 2.253 -26.907 1.00 69.12 97 GLY A C 1
ATOM 730 O O . GLY A 1 97 ? 0.628 3.208 -26.223 1.00 69.12 97 GLY A O 1
ATOM 731 N N . LYS A 1 98 ? 0.369 1.077 -26.871 1.00 69.25 98 LYS A N 1
ATOM 732 C CA . LYS A 1 98 ? -0.793 0.784 -26.006 1.00 69.25 98 LYS A CA 1
ATOM 733 C C . LYS A 1 98 ? -0.533 -0.369 -25.044 1.00 69.25 98 LYS A C 1
ATOM 735 O O . LYS A 1 98 ? -1.454 -0.821 -24.366 1.00 69.25 98 LYS A O 1
ATOM 740 N N . THR A 1 99 ? 0.686 -0.890 -25.022 1.00 64.19 99 THR A N 1
ATOM 741 C CA . THR A 1 99 ? 1.060 -2.030 -24.190 1.00 64.19 99 THR A CA 1
ATOM 742 C C . THR A 1 99 ? 1.677 -1.555 -22.875 1.00 64.19 99 THR A C 1
ATOM 744 O O . THR A 1 99 ? 2.155 -0.428 -22.772 1.00 64.19 99 THR A O 1
ATOM 747 N N . ALA A 1 100 ? 1.698 -2.417 -21.854 1.00 62.56 100 ALA A N 1
ATOM 748 C CA . ALA A 1 100 ? 2.392 -2.111 -20.599 1.00 62.56 100 ALA A CA 1
ATOM 749 C C . ALA A 1 100 ? 3.892 -1.834 -20.825 1.00 62.56 100 ALA A C 1
ATOM 751 O O . ALA A 1 100 ? 4.455 -0.936 -20.211 1.00 62.56 100 ALA A O 1
ATOM 752 N N . HIS A 1 101 ? 4.507 -2.532 -21.784 1.00 64.94 101 HIS A N 1
ATOM 753 C CA . HIS A 1 101 ? 5.911 -2.338 -22.150 1.00 64.94 101 HIS A CA 1
ATOM 754 C C . HIS A 1 101 ? 6.202 -0.932 -22.686 1.00 64.94 101 HIS A C 1
ATOM 756 O O . HIS A 1 101 ? 7.255 -0.368 -22.396 1.00 64.94 101 HIS A O 1
ATOM 762 N N . ASP A 1 102 ? 5.260 -0.347 -23.425 1.00 72.69 102 ASP A N 1
ATOM 763 C CA . ASP A 1 102 ? 5.375 1.020 -23.932 1.00 72.69 102 ASP A CA 1
ATOM 764 C C . ASP A 1 102 ? 5.379 2.045 -22.788 1.00 72.69 102 ASP A C 1
ATOM 766 O O . ASP A 1 102 ? 6.192 2.972 -22.766 1.00 72.69 102 ASP A O 1
ATOM 770 N N . ALA A 1 103 ? 4.506 1.845 -21.797 1.00 71.94 103 ALA A N 1
ATOM 771 C CA . ALA A 1 103 ? 4.440 2.684 -20.604 1.00 71.94 103 ALA A CA 1
ATOM 772 C C . ALA A 1 103 ? 5.705 2.558 -19.735 1.00 71.94 103 ALA A C 1
ATOM 774 O O . ALA A 1 103 ? 6.222 3.569 -19.249 1.00 71.94 103 ALA A O 1
ATOM 775 N N . ASP A 1 104 ? 6.242 1.343 -19.591 1.00 67.62 104 ASP A N 1
ATOM 776 C CA . ASP A 1 104 ? 7.484 1.079 -18.856 1.00 67.62 104 ASP A CA 1
ATOM 777 C C . ASP A 1 104 ? 8.683 1.754 -19.535 1.00 67.62 104 ASP A C 1
ATOM 779 O O . ASP A 1 104 ? 9.477 2.438 -18.885 1.00 67.62 104 ASP A O 1
ATOM 783 N N . ALA A 1 105 ? 8.789 1.620 -20.859 1.00 75.56 105 ALA A N 1
ATOM 784 C CA . ALA A 1 105 ? 9.835 2.269 -21.635 1.00 75.56 105 ALA A CA 1
ATOM 785 C C . ALA A 1 105 ? 9.759 3.799 -21.553 1.00 75.56 105 ALA A C 1
ATOM 787 O O . ALA A 1 105 ? 10.787 4.460 -21.401 1.00 75.56 105 ALA A O 1
ATOM 788 N N . MET A 1 106 ? 8.551 4.368 -21.622 1.00 82.38 106 MET A N 1
ATOM 789 C CA . MET A 1 106 ? 8.353 5.809 -21.464 1.00 82.38 106 MET A CA 1
ATOM 790 C C . MET A 1 106 ? 8.780 6.278 -20.068 1.00 82.38 106 MET A C 1
ATOM 792 O O . MET A 1 106 ? 9.510 7.261 -19.947 1.00 82.38 106 MET A O 1
ATOM 796 N N . SER A 1 107 ? 8.381 5.554 -19.021 1.00 71.88 107 SER A N 1
ATOM 797 C CA . SER A 1 107 ? 8.753 5.863 -17.636 1.00 71.88 107 SER A CA 1
ATOM 798 C C . SER A 1 107 ? 10.267 5.827 -17.430 1.00 71.88 107 SER A C 1
ATOM 800 O O . SER A 1 107 ? 10.827 6.731 -16.815 1.00 71.88 107 SER A O 1
ATOM 802 N N . LEU A 1 108 ? 10.950 4.834 -18.005 1.00 75.44 108 LEU A N 1
ATOM 803 C CA . LEU A 1 108 ? 12.402 4.706 -17.920 1.00 75.44 108 LEU A CA 1
ATOM 804 C C . LEU A 1 108 ? 13.134 5.858 -18.624 1.00 75.44 108 LEU A C 1
ATOM 806 O O . LEU A 1 108 ? 14.071 6.426 -18.066 1.00 75.44 108 LEU A O 1
ATOM 810 N N . LEU A 1 109 ? 12.687 6.244 -19.825 1.00 82.56 109 LEU A N 1
ATOM 811 C CA . LEU A 1 109 ? 13.250 7.389 -20.549 1.00 82.56 109 LEU A CA 1
ATOM 812 C C . LEU A 1 109 ? 13.072 8.696 -19.768 1.00 82.56 109 LEU A C 1
ATOM 814 O O . LEU A 1 109 ? 14.005 9.493 -19.690 1.00 82.56 109 LEU A O 1
ATOM 818 N N . LEU A 1 110 ? 11.893 8.910 -19.177 1.00 79.56 110 LEU A N 1
ATOM 819 C CA . LEU A 1 110 ? 11.609 10.087 -18.355 1.00 79.56 110 LEU A CA 1
ATOM 820 C C . LEU A 1 110 ? 12.476 10.114 -17.090 1.00 79.56 110 LEU A C 1
ATOM 822 O O . LEU A 1 110 ? 13.081 11.144 -16.791 1.00 79.56 110 LEU A O 1
ATOM 826 N N . ALA A 1 111 ? 12.601 8.980 -16.398 1.00 69.88 111 ALA A N 1
ATOM 827 C CA . ALA A 1 111 ? 13.455 8.852 -15.221 1.00 69.88 111 ALA A CA 1
ATOM 828 C C . ALA A 1 111 ? 14.930 9.135 -15.557 1.00 69.88 111 ALA A C 1
ATOM 830 O O . ALA A 1 111 ? 15.573 9.946 -14.889 1.00 69.88 111 ALA A O 1
ATOM 831 N N . ASN A 1 112 ? 15.455 8.548 -16.637 1.00 78.69 112 ASN A N 1
ATOM 832 C CA . ASN A 1 112 ? 16.832 8.775 -17.082 1.00 78.69 112 ASN A CA 1
ATOM 833 C C . ASN A 1 112 ? 17.076 10.216 -17.563 1.00 78.69 112 ASN A C 1
ATOM 835 O O . ASN A 1 112 ? 18.195 10.719 -17.465 1.00 78.69 112 ASN A O 1
ATOM 839 N N . ALA A 1 113 ? 16.043 10.896 -18.072 1.00 80.12 113 ALA A N 1
ATOM 840 C CA . ALA A 1 113 ? 16.100 12.314 -18.430 1.00 80.12 113 ALA A CA 1
ATOM 841 C C . ALA A 1 113 ? 16.099 13.247 -17.204 1.00 80.12 113 ALA A C 1
ATOM 843 O O . ALA A 1 113 ? 16.183 14.465 -17.363 1.00 80.12 113 ALA A O 1
ATOM 844 N N . GLY A 1 114 ? 15.977 12.699 -15.989 1.00 68.19 114 GLY A N 1
ATOM 845 C CA . GLY A 1 114 ? 15.826 13.479 -14.766 1.00 68.19 114 GLY A CA 1
ATOM 846 C C . GLY A 1 114 ? 14.496 14.226 -14.704 1.00 68.19 114 GLY A C 1
ATOM 847 O O . GLY A 1 114 ? 14.383 15.195 -13.951 1.00 68.19 114 GLY A O 1
ATOM 848 N N . ALA A 1 115 ? 13.498 13.814 -15.498 1.00 65.94 115 ALA A N 1
ATOM 849 C CA . ALA A 1 115 ? 12.158 14.349 -15.357 1.00 65.94 115 ALA A CA 1
ATOM 850 C C . ALA A 1 115 ? 11.645 13.921 -13.976 1.00 65.94 115 ALA A C 1
ATOM 852 O O . ALA A 1 115 ? 11.622 12.720 -13.693 1.00 65.94 115 ALA A O 1
ATOM 853 N N . PRO A 1 116 ? 11.249 14.864 -13.103 1.00 47.91 116 PRO A N 1
ATOM 854 C CA . PRO A 1 116 ? 10.548 14.496 -11.891 1.00 47.91 116 PRO A CA 1
ATOM 855 C C . PRO A 1 116 ? 9.244 13.849 -12.344 1.00 47.91 116 PRO A C 1
ATOM 857 O O . PRO A 1 116 ? 8.354 14.534 -12.842 1.00 47.91 116 PRO A O 1
ATOM 860 N N . ILE A 1 117 ? 9.161 12.525 -12.248 1.00 48.12 117 ILE A N 1
ATOM 861 C CA . ILE A 1 117 ? 7.887 11.828 -12.335 1.00 48.12 117 ILE A CA 1
ATOM 862 C C . ILE A 1 117 ? 7.222 12.173 -11.006 1.00 48.12 117 ILE A C 1
ATOM 864 O O . ILE A 1 117 ? 7.727 11.733 -9.971 1.00 48.12 117 ILE A O 1
ATOM 868 N N . PRO A 1 118 ? 6.207 13.058 -10.982 1.00 38.38 118 PRO A N 1
ATOM 869 C CA . PRO A 1 118 ? 5.522 13.336 -9.738 1.00 38.38 118 PRO A CA 1
ATOM 870 C C . PRO A 1 118 ? 5.010 11.998 -9.216 1.00 38.38 118 PRO A C 1
ATOM 872 O O . PRO A 1 118 ? 4.328 11.276 -9.950 1.00 38.38 118 PRO A O 1
ATOM 875 N N . ALA A 1 119 ? 5.370 11.677 -7.973 1.00 42.06 119 ALA A N 1
ATOM 876 C CA . ALA A 1 119 ? 4.693 10.637 -7.220 1.00 42.06 119 ALA A CA 1
ATOM 877 C C . ALA A 1 119 ? 3.183 10.830 -7.441 1.00 42.06 119 ALA A C 1
ATOM 879 O O . ALA A 1 119 ? 2.733 11.989 -7.394 1.00 42.06 119 ALA A O 1
ATOM 880 N N . PRO A 1 120 ? 2.413 9.774 -7.761 1.00 41.00 120 PRO A N 1
ATOM 881 C CA . PRO A 1 120 ? 0.964 9.892 -7.867 1.00 41.00 120 PRO A CA 1
ATOM 882 C C . PRO A 1 120 ? 0.454 10.696 -6.666 1.00 41.00 120 PRO A C 1
ATOM 884 O O . PRO A 1 120 ? 0.903 10.465 -5.544 1.00 41.00 120 PRO A O 1
ATOM 887 N N . GLU A 1 121 ? -0.358 11.724 -6.946 1.00 42.06 121 GLU A N 1
ATOM 888 C CA . GLU A 1 121 ? -0.697 12.796 -6.004 1.00 42.06 121 GLU A CA 1
ATOM 889 C C . GLU A 1 121 ? -0.883 12.292 -4.570 1.00 42.06 121 GLU A C 1
ATOM 891 O O . GLU A 1 121 ? -1.568 11.294 -4.341 1.00 42.06 121 GLU A O 1
ATOM 896 N N . ALA A 1 122 ? -0.272 13.035 -3.636 1.00 53.75 122 ALA A N 1
ATOM 897 C CA . ALA A 1 122 ? -0.305 12.851 -2.191 1.00 53.75 122 ALA A CA 1
ATOM 898 C C . ALA A 1 122 ? -1.538 12.075 -1.720 1.00 53.75 122 ALA A C 1
ATOM 900 O O . ALA A 1 122 ? -2.668 12.506 -1.966 1.00 53.75 122 ALA A O 1
ATOM 901 N N . GLN A 1 123 ? -1.291 10.966 -1.014 1.00 59.53 123 GLN A N 1
ATOM 902 C CA . GLN A 1 123 ? -2.307 10.117 -0.401 1.00 59.53 123 GLN A CA 1
ATOM 903 C C . GLN A 1 123 ? -3.534 10.909 0.079 1.00 59.53 123 GLN A C 1
ATOM 905 O O . GLN A 1 123 ? -3.391 12.010 0.634 1.00 59.53 123 GLN A O 1
ATOM 910 N N . PRO A 1 124 ? -4.749 10.354 -0.072 1.00 61.09 124 PRO A N 1
ATOM 911 C CA . PRO A 1 124 ? -5.970 11.074 0.240 1.00 61.09 124 PRO A CA 1
ATOM 912 C C . PRO A 1 124 ? -5.943 11.582 1.686 1.00 61.09 124 PRO A C 1
ATOM 914 O O . PRO A 1 124 ? -6.081 10.824 2.642 1.00 61.09 124 PRO A O 1
ATOM 917 N N . ARG A 1 125 ? -5.843 12.909 1.856 1.00 76.06 125 ARG A N 1
ATOM 918 C CA . ARG A 1 125 ? -5.953 13.568 3.174 1.00 76.06 125 ARG A CA 1
ATOM 919 C C . ARG A 1 125 ? -7.316 13.337 3.831 1.00 76.06 125 ARG A C 1
ATOM 921 O O . ARG A 1 125 ? -7.492 13.629 5.012 1.00 76.06 125 ARG A O 1
ATOM 928 N N . ARG A 1 126 ? -8.293 12.861 3.055 1.00 87.56 126 ARG A N 1
ATOM 929 C CA . ARG A 1 126 ? -9.640 12.513 3.494 1.00 87.56 126 ARG A CA 1
ATOM 930 C C . ARG A 1 126 ? -10.009 11.132 2.973 1.00 87.56 126 ARG A C 1
ATOM 932 O O . ARG A 1 126 ? -10.010 10.921 1.763 1.00 87.56 126 ARG A O 1
ATOM 939 N N . VAL A 1 127 ? -10.384 10.236 3.874 1.00 90.94 127 VAL A N 1
ATOM 940 C CA . VAL A 1 127 ? -10.827 8.877 3.546 1.00 90.94 127 VAL A CA 1
ATOM 941 C C . VAL A 1 127 ? -12.241 8.681 4.067 1.00 90.94 127 VAL A C 1
ATOM 943 O O . VAL A 1 127 ? -12.577 9.133 5.161 1.00 90.94 127 VAL A O 1
ATOM 946 N N . ARG A 1 128 ? -13.088 8.017 3.285 1.00 91.62 128 ARG A N 1
ATOM 947 C CA . ARG A 1 128 ? -14.437 7.635 3.691 1.00 91.62 128 ARG A CA 1
ATOM 948 C C . ARG A 1 128 ? -14.437 6.204 4.215 1.00 91.62 128 ARG A C 1
ATOM 950 O O . ARG A 1 128 ? -14.178 5.276 3.458 1.00 91.62 128 ARG A O 1
ATOM 957 N N . ALA A 1 129 ? -14.799 6.026 5.480 1.00 92.62 129 ALA A N 1
ATOM 958 C CA . ALA A 1 129 ? -15.204 4.729 6.005 1.00 92.62 129 ALA A CA 1
ATOM 959 C C . ALA A 1 129 ? -16.688 4.526 5.683 1.00 92.62 129 ALA A C 1
ATOM 961 O O . ALA A 1 129 ? -17.536 5.287 6.152 1.00 92.62 129 ALA A O 1
ATOM 962 N N . LEU A 1 130 ? -17.010 3.521 4.872 1.00 92.12 130 LEU A N 1
ATOM 963 C CA . LEU A 1 130 ? -18.393 3.233 4.485 1.00 92.12 130 LEU A CA 1
ATOM 964 C C . LEU A 1 130 ? -19.076 2.334 5.513 1.00 92.12 130 LEU A C 1
ATOM 966 O O . LEU A 1 130 ? -18.443 1.446 6.096 1.00 92.12 130 LEU A O 1
ATOM 970 N N . LYS A 1 131 ? -20.376 2.555 5.719 1.00 90.75 131 LYS A N 1
ATOM 971 C CA . LYS A 1 131 ? -21.197 1.695 6.561 1.00 90.75 131 LYS A CA 1
ATOM 972 C C . LYS A 1 131 ? -21.385 0.348 5.870 1.00 90.75 131 LYS A C 1
ATOM 974 O O . LYS A 1 131 ? -21.678 0.273 4.677 1.00 90.75 131 LYS A O 1
ATOM 979 N N . THR A 1 132 ? -21.230 -0.720 6.635 1.00 91.25 132 THR A N 1
ATOM 980 C CA . THR A 1 132 ? -21.374 -2.100 6.185 1.00 91.25 132 THR A CA 1
ATOM 981 C C . THR A 1 132 ? -22.192 -2.909 7.184 1.00 91.25 132 THR A C 1
ATOM 983 O O . THR A 1 132 ? -22.308 -2.569 8.367 1.00 91.25 132 THR A O 1
ATOM 986 N N . VAL A 1 133 ? -22.757 -4.011 6.699 1.00 90.94 133 VAL A N 1
ATOM 987 C CA . VAL A 1 133 ? -23.211 -5.104 7.562 1.00 90.94 133 VAL A CA 1
ATOM 988 C C . VAL A 1 133 ? -21.998 -5.793 8.204 1.00 90.94 133 VAL A C 1
ATOM 990 O O . VAL A 1 133 ? -20.882 -5.639 7.699 1.00 90.94 133 VAL A O 1
ATOM 993 N N . PRO A 1 134 ? -22.174 -6.544 9.307 1.00 91.00 134 PRO A N 1
ATOM 994 C CA . PRO A 1 134 ? -21.063 -7.241 9.936 1.00 91.00 134 PRO A CA 1
ATOM 995 C C . PRO A 1 134 ? -20.271 -8.106 8.953 1.00 91.00 134 PRO A C 1
ATOM 997 O O . PRO A 1 134 ? -20.852 -8.929 8.248 1.00 91.00 134 PRO A O 1
ATOM 1000 N N . LEU A 1 135 ? -18.952 -7.908 8.931 1.00 90.25 135 LEU A N 1
ATOM 1001 C CA . LEU A 1 135 ? -18.035 -8.661 8.081 1.00 90.25 135 LEU A CA 1
ATOM 1002 C C . LEU A 1 135 ? -17.701 -10.008 8.712 1.00 90.25 135 LEU A C 1
ATOM 1004 O O . LEU A 1 135 ? -17.554 -10.127 9.935 1.00 90.25 135 LEU A O 1
ATOM 1008 N N . LYS A 1 136 ? -17.548 -11.018 7.861 1.00 91.19 136 LYS A N 1
ATOM 1009 C CA . LYS A 1 136 ? -16.930 -12.280 8.240 1.00 91.19 136 LYS A CA 1
ATOM 1010 C C . LYS A 1 136 ? -15.417 -12.069 8.243 1.00 91.19 136 LYS A C 1
ATOM 1012 O O . LYS A 1 136 ? -14.875 -11.660 7.234 1.00 91.19 136 LYS A O 1
ATOM 1017 N N . LEU A 1 137 ? -14.760 -12.360 9.364 1.00 95.25 137 LEU A N 1
ATOM 1018 C CA . LEU A 1 137 ? -13.299 -12.318 9.450 1.00 95.25 137 LEU A CA 1
ATOM 1019 C C . LEU A 1 137 ? -12.749 -13.724 9.186 1.00 95.25 137 LEU A C 1
ATOM 1021 O O . LEU A 1 137 ? -12.919 -14.616 10.022 1.00 95.25 137 LEU A O 1
ATOM 1025 N N . ASP A 1 138 ? -12.104 -13.940 8.045 1.00 95.62 138 ASP A N 1
ATOM 1026 C CA . ASP A 1 138 ? -11.519 -15.235 7.660 1.00 95.62 138 ASP A CA 1
ATOM 1027 C C . ASP A 1 138 ? -10.127 -15.138 7.004 1.00 95.62 138 ASP A C 1
ATOM 1029 O O . ASP A 1 138 ? -9.524 -16.151 6.640 1.00 95.62 138 ASP A O 1
ATOM 1033 N N . GLY A 1 139 ? -9.570 -13.933 6.953 1.00 92.44 139 GLY A N 1
ATOM 1034 C CA . GLY A 1 139 ? -8.306 -13.584 6.330 1.00 92.44 139 GLY A CA 1
ATOM 1035 C C . GLY A 1 139 ? -8.433 -13.277 4.838 1.00 92.44 139 GLY A C 1
ATOM 1036 O O . GLY A 1 139 ? -7.400 -13.022 4.215 1.00 92.44 139 GLY A O 1
ATOM 1037 N N . GLN A 1 140 ? -9.631 -13.314 4.250 1.00 93.81 140 GLN A N 1
ATOM 1038 C CA . GLN A 1 140 ? -9.874 -12.996 2.842 1.00 93.81 140 GLN A CA 1
ATOM 1039 C C . GLN A 1 140 ? -10.486 -11.596 2.715 1.00 93.81 140 GLN A C 1
ATOM 1041 O O . GLN A 1 140 ? -11.227 -11.134 3.573 1.00 93.81 140 GLN A O 1
ATOM 1046 N N . LEU A 1 141 ? -10.138 -10.880 1.644 1.00 92.94 141 LEU A N 1
ATOM 1047 C CA . LEU A 1 141 ? -10.551 -9.480 1.448 1.00 92.94 141 LEU A CA 1
ATOM 1048 C C . LEU A 1 141 ? -11.726 -9.337 0.467 1.00 92.94 141 LEU A C 1
ATOM 1050 O O . LEU A 1 141 ? -12.032 -8.231 0.016 1.00 92.94 141 LEU A O 1
ATOM 1054 N N . ASP A 1 142 ? -12.399 -10.443 0.151 1.00 89.75 142 ASP A N 1
ATOM 1055 C CA . ASP A 1 142 ? -13.475 -10.501 -0.843 1.00 89.75 142 ASP A CA 1
ATOM 1056 C C . ASP A 1 142 ? -14.670 -9.625 -0.428 1.00 89.75 142 ASP A C 1
ATOM 1058 O O . ASP A 1 142 ? -15.214 -8.880 -1.243 1.00 89.75 142 ASP A O 1
ATOM 1062 N N . ASP A 1 143 ? -15.026 -9.630 0.863 1.00 89.50 143 ASP A N 1
ATOM 1063 C CA . ASP A 1 143 ? -16.102 -8.792 1.415 1.00 89.50 143 ASP A CA 1
ATOM 1064 C C . ASP A 1 143 ? -15.692 -7.308 1.549 1.00 89.50 143 ASP A C 1
ATOM 1066 O O . ASP A 1 143 ? -16.545 -6.437 1.718 1.00 89.50 143 ASP A O 1
ATOM 1070 N N . TRP A 1 144 ? -14.396 -6.993 1.447 1.00 91.38 144 TRP A N 1
ATOM 1071 C CA . TRP A 1 144 ? -13.854 -5.633 1.592 1.00 91.38 144 TRP A CA 1
ATOM 1072 C C . TRP A 1 144 ? -13.736 -4.893 0.268 1.00 91.38 144 TRP A C 1
ATOM 1074 O O . TRP A 1 144 ? -13.822 -3.668 0.241 1.00 91.38 144 TRP A O 1
ATOM 1084 N N . THR A 1 145 ? -13.518 -5.636 -0.815 1.00 87.25 145 THR A N 1
ATOM 1085 C CA . THR A 1 145 ? -13.224 -5.105 -2.157 1.00 87.25 145 THR A CA 1
ATOM 1086 C C . THR A 1 145 ? -14.338 -5.409 -3.157 1.00 87.25 145 THR A C 1
ATOM 1088 O O . THR A 1 145 ? -14.149 -5.408 -4.370 1.00 87.25 145 THR A O 1
ATOM 1091 N N . ASN A 1 146 ? -15.536 -5.690 -2.640 1.00 79.38 146 ASN A N 1
ATOM 1092 C CA . ASN A 1 146 ? -16.673 -6.082 -3.453 1.00 79.38 146 ASN A CA 1
ATOM 1093 C C . ASN A 1 146 ? -17.265 -4.888 -4.223 1.00 79.38 146 ASN A C 1
ATOM 1095 O O . ASN A 1 146 ? -17.905 -4.010 -3.639 1.00 79.38 146 ASN A O 1
ATOM 1099 N N . ASP A 1 147 ? -17.092 -4.909 -5.544 1.00 75.00 147 ASP A N 1
ATOM 1100 C CA . ASP A 1 147 ? -17.592 -3.901 -6.488 1.00 75.00 147 ASP A CA 1
ATOM 1101 C C . ASP A 1 147 ? -19.038 -4.134 -6.971 1.00 75.00 147 ASP A C 1
ATOM 1103 O O . ASP A 1 147 ? -19.530 -3.414 -7.841 1.00 75.00 147 ASP A O 1
ATOM 1107 N N . VAL A 1 148 ? -19.752 -5.139 -6.452 1.00 76.44 148 VAL A N 1
ATOM 1108 C CA . VAL A 1 148 ? -21.130 -5.411 -6.883 1.00 76.44 148 VAL A CA 1
ATOM 1109 C C . VAL A 1 148 ? -22.059 -4.281 -6.429 1.00 76.44 148 VAL A C 1
ATOM 1111 O O . VAL A 1 148 ? -22.320 -4.091 -5.242 1.00 76.44 148 VAL A O 1
ATOM 1114 N N . GLU A 1 149 ? -22.606 -3.542 -7.397 1.00 64.75 149 GLU A N 1
ATOM 1115 C CA . GLU A 1 149 ? -23.512 -2.416 -7.132 1.00 64.75 149 GLU A CA 1
ATOM 1116 C C . GLU A 1 149 ? -24.864 -2.860 -6.540 1.00 64.75 149 GLU A C 1
ATOM 1118 O O . GLU A 1 149 ? -25.450 -2.147 -5.714 1.00 64.75 149 GLU A O 1
ATOM 1123 N N . ASP A 1 150 ? -25.367 -4.037 -6.940 1.00 73.62 150 ASP A N 1
ATOM 1124 C CA . ASP A 1 150 ? -26.653 -4.563 -6.475 1.00 73.62 150 ASP A CA 1
ATOM 1125 C C . ASP A 1 150 ? -26.555 -5.124 -5.050 1.00 73.62 150 ASP A C 1
ATOM 1127 O O . ASP A 1 150 ? -26.038 -6.216 -4.798 1.00 73.62 150 ASP A O 1
ATOM 1131 N N . ARG A 1 151 ? -27.152 -4.382 -4.113 1.00 68.69 151 ARG A N 1
ATOM 1132 C CA . ARG A 1 151 ? -27.196 -4.719 -2.684 1.00 68.69 151 ARG A CA 1
ATOM 1133 C C . ARG A 1 151 ? -27.958 -6.011 -2.373 1.00 68.69 151 ARG A C 1
ATOM 1135 O O . ARG A 1 151 ? -27.778 -6.565 -1.293 1.00 68.69 151 ARG A O 1
ATOM 1142 N N . ASN A 1 152 ? -28.818 -6.478 -3.279 1.00 73.44 152 ASN A N 1
ATOM 1143 C CA . ASN A 1 152 ? -29.528 -7.749 -3.122 1.00 73.44 152 ASN A CA 1
ATOM 1144 C C . ASN A 1 152 ? -28.652 -8.952 -3.496 1.00 73.44 152 ASN A C 1
ATOM 1146 O O . ASN A 1 152 ? -28.981 -10.080 -3.131 1.00 73.44 152 ASN A O 1
ATOM 1150 N N . VAL A 1 153 ? -27.556 -8.710 -4.220 1.00 69.56 153 VAL A N 1
ATOM 1151 C CA . VAL A 1 153 ? -26.570 -9.722 -4.614 1.00 69.56 153 VAL A CA 1
ATOM 1152 C C . VAL A 1 153 ? -25.402 -9.739 -3.630 1.00 69.56 153 VAL A C 1
ATOM 1154 O O . VAL A 1 153 ? -24.985 -10.816 -3.213 1.00 69.56 153 VAL A O 1
ATOM 1157 N N . SER A 1 154 ? -24.912 -8.567 -3.213 1.00 78.19 154 SER A N 1
ATOM 1158 C CA . SER A 1 154 ? -23.909 -8.442 -2.152 1.00 78.19 154 SER A CA 1
ATOM 1159 C C . SER A 1 154 ? -24.260 -7.302 -1.192 1.00 78.19 154 SER A C 1
ATOM 1161 O O . SER A 1 154 ? -24.393 -6.157 -1.626 1.00 78.19 154 SER A O 1
ATOM 1163 N N . PRO A 1 155 ? -24.397 -7.562 0.121 1.00 80.00 155 PRO A N 1
ATOM 1164 C CA . PRO A 1 155 ? -24.687 -6.509 1.091 1.00 80.00 155 PRO A CA 1
ATOM 1165 C C . PRO A 1 155 ? -23.454 -5.652 1.429 1.00 80.00 155 PRO A C 1
ATOM 1167 O O . PRO A 1 155 ? -23.591 -4.638 2.119 1.00 80.00 155 PRO A O 1
ATOM 1170 N N . PHE A 1 156 ? -22.266 -6.062 0.978 1.00 83.44 156 PHE A N 1
ATOM 1171 C CA . PHE A 1 156 ? -20.990 -5.443 1.315 1.00 83.44 156 PHE A CA 1
ATOM 1172 C C . PHE A 1 156 ? -20.673 -4.230 0.429 1.00 83.44 156 PHE A C 1
ATOM 1174 O O . PHE A 1 156 ? -21.369 -3.929 -0.543 1.00 83.44 156 PHE A O 1
ATOM 1181 N N . ARG A 1 157 ? -19.643 -3.476 0.814 1.00 81.06 157 ARG A N 1
ATOM 1182 C CA . ARG A 1 157 ? -19.196 -2.260 0.128 1.00 81.06 157 ARG A CA 1
ATOM 1183 C C . ARG A 1 157 ? -17.703 -2.346 -0.112 1.00 81.06 157 ARG A C 1
ATOM 1185 O O . ARG A 1 157 ? -16.973 -2.638 0.829 1.00 81.06 157 ARG A O 1
ATOM 1192 N N . HIS A 1 158 ? -17.270 -1.966 -1.310 1.00 88.88 158 HIS A N 1
ATOM 1193 C CA . HIS A 1 158 ? -15.863 -1.704 -1.561 1.00 88.88 158 HIS A CA 1
ATOM 1194 C C . HIS A 1 158 ? -15.371 -0.568 -0.649 1.00 88.88 158 HIS A C 1
ATOM 1196 O O . HIS A 1 158 ? -15.810 0.582 -0.760 1.00 88.88 158 HIS A O 1
ATOM 1202 N N . ALA A 1 159 ? -14.495 -0.900 0.294 1.00 92.00 159 ALA A N 1
ATOM 1203 C CA . ALA A 1 159 ? -13.824 0.062 1.148 1.00 92.00 159 ALA A CA 1
ATOM 1204 C C . ALA A 1 159 ? -12.915 0.982 0.323 1.00 92.00 159 ALA A C 1
ATOM 1206 O O . ALA A 1 159 ? -12.283 0.554 -0.632 1.00 92.00 159 ALA A O 1
ATOM 1207 N N . GLN A 1 160 ? -12.799 2.254 0.706 1.00 92.00 160 GLN A N 1
ATOM 1208 C CA . GLN A 1 160 ? -11.849 3.138 0.035 1.00 92.00 160 GLN A CA 1
ATOM 1209 C C . GLN A 1 160 ? -10.408 2.709 0.388 1.00 92.00 160 GLN A C 1
ATOM 1211 O O . GLN A 1 160 ? -10.075 2.712 1.580 1.00 92.00 160 GLN A O 1
ATOM 1216 N N . PRO A 1 161 ? -9.548 2.376 -0.596 1.00 92.50 161 PRO A N 1
ATOM 1217 C CA . PRO A 1 161 ? -8.177 1.955 -0.330 1.00 92.50 161 PRO A CA 1
ATOM 1218 C C . PRO A 1 161 ? -7.311 3.117 0.156 1.00 92.50 161 PRO A C 1
ATOM 1220 O O . PRO A 1 161 ? -7.401 4.246 -0.336 1.00 92.50 161 PRO A O 1
ATOM 1223 N N . ILE A 1 162 ? -6.411 2.813 1.088 1.00 93.56 162 ILE A N 1
ATOM 1224 C CA . ILE A 1 162 ? -5.277 3.659 1.463 1.00 93.56 162 ILE A CA 1
ATOM 1225 C C . ILE A 1 162 ? -4.016 2.894 1.088 1.00 93.56 162 ILE A C 1
ATOM 1227 O O . ILE A 1 162 ? -3.649 1.933 1.765 1.00 93.56 162 ILE A O 1
ATOM 1231 N N . ALA A 1 163 ? -3.377 3.300 -0.005 1.00 91.06 163 ALA A N 1
ATOM 1232 C CA . ALA A 1 163 ? -2.128 2.704 -0.453 1.00 91.06 163 ALA A CA 1
ATOM 1233 C C . ALA A 1 163 ? -0.942 3.313 0.303 1.00 91.06 163 ALA A C 1
ATOM 1235 O O . ALA A 1 163 ? -0.805 4.532 0.356 1.00 91.06 163 ALA A O 1
ATOM 1236 N N . LEU A 1 164 ? -0.102 2.451 0.873 1.00 92.00 164 LEU A N 1
ATOM 1237 C CA . LEU A 1 164 ? 1.201 2.774 1.440 1.00 92.00 164 LEU A CA 1
ATOM 1238 C C . LEU A 1 164 ? 2.266 2.187 0.516 1.00 92.00 164 LEU A C 1
ATOM 1240 O O . LEU A 1 164 ? 2.481 0.972 0.487 1.00 92.00 164 LEU A O 1
ATOM 1244 N N . THR A 1 165 ? 2.906 3.054 -0.252 1.00 88.62 165 THR A N 1
ATOM 1245 C CA . THR A 1 165 ? 3.980 2.710 -1.185 1.00 88.62 165 THR A CA 1
ATOM 1246 C C . THR A 1 165 ? 5.338 2.844 -0.504 1.00 88.62 165 THR A C 1
ATOM 1248 O O . THR A 1 165 ? 5.470 3.388 0.590 1.00 8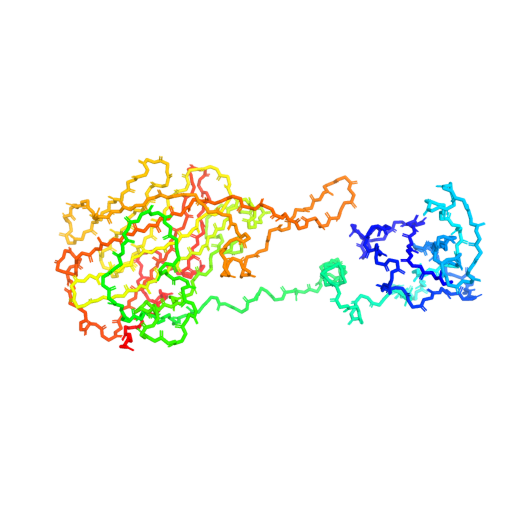8.62 165 THR A O 1
ATOM 1251 N N . SER A 1 166 ? 6.383 2.377 -1.168 1.00 83.94 166 SER A N 1
ATOM 1252 C CA . SER A 1 166 ? 7.768 2.583 -0.745 1.00 83.94 166 SER A CA 1
ATOM 1253 C C . SER A 1 166 ? 8.185 4.057 -0.682 1.00 83.94 166 SER A C 1
ATOM 1255 O O . SER A 1 166 ? 9.100 4.390 0.072 1.00 83.94 166 SER A O 1
ATOM 1257 N N . GLU A 1 167 ? 7.501 4.947 -1.405 1.00 80.81 167 GLU A N 1
ATOM 1258 C CA . GLU A 1 167 ? 7.704 6.399 -1.316 1.00 80.81 167 GLU A CA 1
ATOM 1259 C C . GLU A 1 167 ? 7.164 6.974 -0.001 1.00 80.81 167 GLU A C 1
ATOM 1261 O O . GLU A 1 167 ? 7.610 8.030 0.442 1.00 80.81 167 GLU A O 1
ATOM 1266 N N . ASP A 1 168 ? 6.285 6.238 0.683 1.00 85.00 168 ASP A N 1
ATOM 1267 C CA . ASP A 1 168 ? 5.731 6.602 1.984 1.00 85.00 168 ASP A CA 1
ATOM 1268 C C . ASP A 1 168 ? 6.634 6.179 3.159 1.00 85.00 168 ASP A C 1
ATOM 1270 O O . ASP A 1 168 ? 6.183 6.100 4.305 1.00 85.00 168 ASP A O 1
ATOM 1274 N N . ALA A 1 169 ? 7.919 5.915 2.908 1.00 87.06 169 ALA A N 1
ATOM 1275 C CA . ALA A 1 169 ? 8.895 5.583 3.940 1.00 87.06 169 ALA A CA 1
ATOM 1276 C C . ALA A 1 169 ? 9.190 6.792 4.850 1.00 87.06 169 ALA A C 1
ATOM 1278 O O . ALA A 1 169 ? 9.987 7.670 4.524 1.00 87.06 169 ALA A O 1
ATOM 1279 N N . ALA A 1 170 ? 8.579 6.807 6.035 1.00 87.06 170 ALA A N 1
ATOM 1280 C CA . ALA A 1 170 ? 8.837 7.806 7.073 1.00 87.06 170 ALA A CA 1
ATOM 1281 C C . ALA A 1 170 ? 10.093 7.485 7.903 1.00 87.06 170 ALA A C 1
ATOM 1283 O O . ALA A 1 170 ? 10.656 8.365 8.555 1.00 87.06 170 ALA A O 1
ATOM 1284 N N . GLN A 1 171 ? 10.526 6.219 7.915 1.00 88.81 171 GLN A N 1
ATOM 1285 C CA . GLN A 1 171 ? 11.749 5.758 8.579 1.00 88.81 171 GLN A CA 1
ATOM 1286 C C . GLN A 1 171 ? 12.430 4.674 7.739 1.00 88.81 171 GLN A C 1
ATOM 1288 O O . GLN A 1 171 ? 11.764 3.809 7.168 1.00 88.81 171 GLN A O 1
ATOM 1293 N N . GLY A 1 172 ? 13.765 4.696 7.697 1.00 87.00 172 GLY A N 1
ATOM 1294 C CA . GLY A 1 172 ? 14.552 3.763 6.889 1.00 87.00 172 GLY A CA 1
ATOM 1295 C C . GLY A 1 172 ? 14.439 4.024 5.381 1.00 87.00 172 GLY A C 1
ATOM 1296 O O . GLY A 1 172 ? 14.000 5.086 4.953 1.00 87.00 172 GLY A O 1
ATOM 1297 N N . ILE A 1 173 ? 14.887 3.061 4.571 1.00 78.00 173 ILE A N 1
ATOM 1298 C CA . ILE A 1 173 ? 14.834 3.129 3.102 1.00 78.00 173 ILE A CA 1
ATOM 1299 C C . ILE A 1 173 ? 14.106 1.883 2.595 1.00 78.00 173 ILE A C 1
ATOM 1301 O O . ILE A 1 173 ? 14.614 0.773 2.761 1.00 78.00 173 ILE A O 1
ATOM 1305 N N . ALA A 1 174 ? 12.953 2.071 1.950 1.00 76.56 174 ALA A N 1
ATOM 1306 C CA . ALA A 1 174 ? 12.271 1.024 1.192 1.00 76.56 174 ALA A CA 1
ATOM 1307 C C . ALA A 1 174 ? 12.773 1.034 -0.261 1.00 76.56 174 ALA A C 1
ATOM 1309 O O . ALA A 1 174 ? 12.853 2.085 -0.893 1.00 76.56 174 ALA A O 1
ATOM 1310 N N . LYS A 1 175 ? 13.140 -0.131 -0.806 1.00 75.56 175 LYS A N 1
ATOM 1311 C CA . LYS A 1 175 ? 13.765 -0.238 -2.145 1.00 75.56 175 LYS A CA 1
ATOM 1312 C C . LYS A 1 175 ? 12.765 -0.333 -3.311 1.00 75.56 175 LYS A C 1
ATOM 1314 O O . LYS A 1 175 ? 13.158 -0.719 -4.411 1.00 75.56 175 LYS A O 1
ATOM 1319 N N . GLY A 1 176 ? 11.491 -0.042 -3.065 1.00 77.44 176 GLY A N 1
ATOM 1320 C CA . GLY A 1 176 ? 10.374 -0.232 -3.998 1.00 77.44 176 GLY A CA 1
ATOM 1321 C C . GLY A 1 176 ? 9.222 -1.016 -3.362 1.00 77.44 176 GLY A C 1
ATOM 1322 O O . GLY A 1 176 ? 9.400 -1.660 -2.327 1.00 77.44 176 GLY A O 1
ATOM 1323 N N . ASP A 1 177 ? 8.047 -1.034 -3.993 1.00 82.75 177 ASP A N 1
ATOM 1324 C CA . ASP A 1 177 ? 6.838 -1.625 -3.384 1.00 82.75 177 ASP A CA 1
ATOM 1325 C C . ASP A 1 177 ? 6.915 -3.153 -3.247 1.00 82.75 177 ASP A C 1
ATOM 1327 O O . ASP A 1 177 ? 6.207 -3.757 -2.442 1.00 82.75 177 ASP A O 1
ATOM 1331 N N . SER A 1 178 ? 7.819 -3.794 -3.994 1.00 81.81 178 SER A N 1
ATOM 1332 C CA . SER A 1 178 ? 8.128 -5.220 -3.828 1.00 81.81 178 SER A CA 1
ATOM 1333 C C . SER A 1 178 ? 8.983 -5.540 -2.590 1.00 81.81 178 SER A C 1
ATOM 1335 O O . SER A 1 178 ? 9.077 -6.709 -2.210 1.00 81.81 178 SER A O 1
ATOM 1337 N N . ASP A 1 179 ? 9.614 -4.534 -1.975 1.00 84.75 179 ASP A N 1
ATOM 1338 C CA . ASP A 1 179 ? 10.366 -4.657 -0.720 1.00 84.75 179 ASP A CA 1
ATOM 1339 C C . ASP A 1 179 ? 9.438 -4.492 0.488 1.00 84.75 179 ASP A C 1
ATOM 1341 O O . ASP A 1 179 ? 9.421 -5.348 1.380 1.00 84.75 179 ASP A O 1
ATOM 1345 N N . LEU A 1 180 ? 8.639 -3.421 0.480 1.00 90.56 180 LEU A N 1
ATOM 1346 C CA . LEU A 1 180 ? 7.591 -3.156 1.457 1.00 90.56 180 LEU A CA 1
ATOM 1347 C C . LEU A 1 180 ? 6.541 -2.226 0.838 1.00 90.56 180 LEU A C 1
ATOM 1349 O O . LEU A 1 180 ? 6.879 -1.149 0.353 1.00 90.56 180 LEU A O 1
ATOM 1353 N N . SER A 1 181 ? 5.280 -2.639 0.879 1.00 92.25 181 SER A N 1
ATOM 1354 C CA . SER A 1 181 ? 4.110 -1.815 0.557 1.00 92.25 181 SER A CA 1
ATOM 1355 C C . SER A 1 181 ? 2.862 -2.419 1.193 1.00 92.25 181 SER A C 1
ATOM 1357 O O . SER A 1 181 ? 2.889 -3.546 1.691 1.00 92.25 181 SER A O 1
ATOM 1359 N N . GLY A 1 182 ? 1.744 -1.705 1.182 1.00 94.75 182 GLY A N 1
ATOM 1360 C CA . GLY A 1 182 ? 0.475 -2.284 1.592 1.00 94.75 182 GLY A CA 1
ATOM 1361 C C . GLY A 1 182 ? -0.730 -1.446 1.217 1.00 94.75 182 GLY A C 1
ATOM 1362 O O . GLY A 1 182 ? -0.609 -0.284 0.846 1.00 94.75 182 GLY A O 1
ATOM 1363 N N . ILE A 1 183 ? -1.901 -2.055 1.339 1.00 95.12 183 ILE A N 1
ATOM 1364 C CA . ILE A 1 183 ? -3.191 -1.379 1.265 1.00 95.12 183 ILE A CA 1
ATOM 1365 C C . ILE A 1 183 ? -3.884 -1.552 2.612 1.00 95.12 183 ILE A C 1
ATOM 1367 O O . ILE A 1 183 ? -3.880 -2.651 3.171 1.00 95.12 183 ILE A O 1
ATOM 1371 N N . ALA A 1 184 ? -4.485 -0.484 3.122 1.00 97.12 184 ALA A N 1
ATOM 1372 C CA . ALA A 1 184 ? -5.304 -0.496 4.325 1.00 97.12 184 ALA A CA 1
ATOM 1373 C C . ALA A 1 184 ? -6.720 0.019 4.034 1.00 97.12 184 ALA A C 1
ATOM 1375 O O . ALA A 1 184 ? -6.915 0.887 3.182 1.00 97.12 184 ALA A O 1
ATOM 1376 N N . TYR A 1 185 ? -7.694 -0.492 4.785 1.00 96.44 185 TYR A N 1
ATOM 1377 C CA . TYR A 1 185 ? -9.116 -0.208 4.623 1.00 96.44 185 TYR A CA 1
ATOM 1378 C C . TYR A 1 185 ? -9.784 0.130 5.953 1.00 96.44 185 TYR A C 1
ATOM 1380 O O . TYR A 1 185 ? -9.416 -0.396 7.008 1.00 96.44 185 TYR A O 1
ATOM 1388 N N . TYR A 1 186 ? -10.838 0.942 5.862 1.00 95.50 186 TYR A N 1
ATOM 1389 C CA . TYR A 1 186 ? -11.773 1.204 6.950 1.00 95.50 186 TYR A CA 1
ATOM 1390 C C . TYR A 1 186 ? -13.208 0.948 6.491 1.00 95.50 186 TYR A C 1
ATOM 1392 O O . TYR A 1 186 ? -13.669 1.524 5.504 1.00 95.50 186 TYR A O 1
ATOM 1400 N N . LEU A 1 187 ? -13.940 0.159 7.270 1.00 94.62 187 LEU A N 1
ATOM 1401 C CA . LEU A 1 187 ? -15.392 0.018 7.185 1.00 94.62 187 LEU A CA 1
ATOM 1402 C C . LEU A 1 187 ? -15.988 0.159 8.587 1.00 94.62 187 LEU A C 1
ATOM 1404 O O . LEU A 1 187 ? -15.286 0.022 9.591 1.00 94.62 187 LEU A O 1
ATOM 1408 N N . TRP A 1 188 ? -17.283 0.444 8.691 1.00 93.38 188 TRP A N 1
ATOM 1409 C CA . TRP A 1 188 ? -17.920 0.577 10.001 1.00 93.38 188 TRP A CA 1
ATOM 1410 C C . TRP A 1 188 ? -19.342 0.033 10.047 1.00 93.38 188 TRP A C 1
ATOM 1412 O O . TRP A 1 188 ? -20.030 -0.077 9.043 1.00 93.38 188 TRP A O 1
ATOM 1422 N N . SER A 1 189 ? -19.795 -0.292 11.250 1.00 91.62 189 SER A N 1
ATOM 1423 C CA . SER A 1 189 ? -21.192 -0.563 11.585 1.00 91.62 189 SER A CA 1
ATOM 1424 C C . SER A 1 189 ? -21.541 0.152 12.889 1.00 91.62 189 SER A C 1
ATOM 1426 O O . SER A 1 189 ? -20.659 0.677 13.575 1.00 91.62 189 SER A O 1
ATOM 1428 N N . ASP A 1 190 ? -22.810 0.126 13.287 1.00 88.56 190 ASP A N 1
ATOM 1429 C CA . ASP A 1 190 ? -23.254 0.791 14.519 1.00 88.56 190 ASP A CA 1
ATOM 1430 C C . ASP A 1 190 ? -22.553 0.248 15.784 1.00 88.56 190 ASP A C 1
ATOM 1432 O O . ASP A 1 190 ? -22.417 0.962 16.778 1.00 88.56 190 ASP A O 1
ATOM 1436 N N . SER A 1 191 ? -22.055 -0.994 15.744 1.00 90.12 191 SER A N 1
ATOM 1437 C CA . SER A 1 191 ? -21.367 -1.650 16.866 1.00 90.12 191 SER A CA 1
ATOM 1438 C C . SER A 1 191 ? -19.847 -1.755 16.726 1.00 90.12 191 SER A C 1
ATOM 1440 O O . SER A 1 191 ? -19.157 -1.826 17.744 1.00 90.12 191 SER A O 1
ATOM 1442 N N . MET A 1 192 ? -19.319 -1.776 15.499 1.00 92.81 192 MET A N 1
ATOM 1443 C CA . MET A 1 192 ? -17.921 -2.128 15.227 1.00 92.81 192 MET A CA 1
ATOM 1444 C C . MET A 1 192 ? -17.247 -1.153 14.261 1.00 92.81 192 MET A C 1
ATOM 1446 O O . MET A 1 192 ? -17.853 -0.721 13.280 1.00 92.81 192 MET A O 1
ATOM 1450 N N . LEU A 1 193 ? -15.962 -0.909 14.500 1.00 93.69 193 LEU A N 1
ATOM 1451 C CA . LEU A 1 193 ? -14.998 -0.459 13.504 1.00 93.69 193 LEU A CA 1
ATOM 1452 C C . LEU A 1 193 ? -14.313 -1.686 12.898 1.00 93.69 193 LEU A C 1
ATOM 1454 O O . LEU A 1 193 ? -13.830 -2.549 13.633 1.00 93.69 193 LEU A O 1
ATOM 1458 N N . TYR A 1 194 ? -14.247 -1.740 11.574 1.00 96.06 194 TYR A N 1
ATOM 1459 C CA . TYR A 1 194 ? -13.551 -2.781 10.833 1.00 96.06 194 TYR A CA 1
ATOM 1460 C C . TYR A 1 194 ? -12.288 -2.199 10.195 1.00 96.06 194 TYR A C 1
ATOM 1462 O O . TYR A 1 194 ? -12.351 -1.192 9.486 1.00 96.06 194 TYR A O 1
ATOM 1470 N N . LEU A 1 195 ? -11.149 -2.840 10.458 1.00 97.44 195 LEU A N 1
ATOM 1471 C CA . LEU A 1 195 ? -9.843 -2.523 9.880 1.00 97.44 195 LEU A CA 1
ATOM 1472 C C . LEU A 1 195 ? -9.368 -3.722 9.068 1.00 97.44 195 LEU A C 1
ATOM 1474 O O . LEU A 1 195 ? -9.421 -4.847 9.558 1.00 97.44 195 LEU A O 1
ATOM 1478 N N . GLY A 1 196 ? -8.895 -3.498 7.854 1.00 97.19 196 GLY A N 1
ATOM 1479 C CA . GLY A 1 196 ? -8.444 -4.585 6.992 1.00 97.19 196 GLY A CA 1
ATOM 1480 C C . GLY A 1 196 ? -7.336 -4.130 6.071 1.00 97.19 196 GLY A C 1
ATOM 1481 O O . GLY A 1 196 ? -7.037 -2.937 5.988 1.00 97.19 196 GLY A O 1
ATOM 1482 N N . GLY A 1 197 ? -6.716 -5.075 5.381 1.00 97.38 197 GLY A N 1
ATOM 1483 C CA . GLY A 1 197 ? -5.677 -4.736 4.425 1.00 97.38 197 GLY A CA 1
ATOM 1484 C C . GLY A 1 197 ? -4.781 -5.893 4.040 1.00 97.38 197 GLY A C 1
ATOM 1485 O O . GLY A 1 197 ? -4.951 -7.033 4.475 1.00 97.38 197 GLY A O 1
ATOM 1486 N N . ALA A 1 198 ? -3.793 -5.563 3.220 1.00 97.06 198 ALA A N 1
ATOM 1487 C CA . ALA A 1 198 ? -2.752 -6.470 2.777 1.00 97.06 198 ALA A CA 1
ATOM 1488 C C . ALA A 1 198 ? -1.398 -5.767 2.814 1.00 97.06 198 ALA A C 1
ATOM 1490 O O . ALA A 1 198 ? -1.288 -4.609 2.420 1.00 97.06 198 ALA A O 1
ATOM 1491 N N . VAL A 1 199 ? -0.364 -6.479 3.256 1.00 96.81 199 VAL A N 1
ATOM 1492 C CA . VAL A 1 199 ? 1.025 -6.010 3.200 1.00 96.81 199 VAL A CA 1
ATOM 1493 C C . VAL A 1 199 ? 1.818 -6.918 2.273 1.00 96.81 199 VAL A C 1
ATOM 1495 O O . VAL A 1 199 ? 1.790 -8.143 2.418 1.00 96.81 199 VAL A O 1
ATOM 1498 N N . PHE A 1 200 ? 2.535 -6.311 1.336 1.00 92.50 200 PHE A N 1
ATOM 1499 C CA . PHE A 1 200 ? 3.377 -6.973 0.351 1.00 92.50 200 PHE A CA 1
ATOM 1500 C C . PHE A 1 200 ? 4.849 -6.704 0.651 1.00 92.50 200 PHE A C 1
ATOM 1502 O O . PHE A 1 200 ? 5.219 -5.659 1.188 1.00 92.50 200 PHE A O 1
ATOM 1509 N N . GLY A 1 201 ? 5.697 -7.664 0.288 1.00 86.88 201 GLY A N 1
ATOM 1510 C CA . GLY A 1 201 ? 7.139 -7.565 0.477 1.00 86.88 201 GLY A CA 1
ATOM 1511 C C . GLY A 1 201 ? 7.700 -8.580 1.466 1.00 86.88 201 GLY A C 1
ATOM 1512 O O . GLY A 1 201 ? 7.059 -9.574 1.816 1.00 86.88 201 GLY A O 1
ATOM 1513 N N . GLN A 1 202 ? 8.955 -8.373 1.857 1.00 78.31 202 GLN A N 1
ATOM 1514 C CA . GLN A 1 202 ? 9.702 -9.335 2.666 1.00 78.31 202 GLN A CA 1
ATOM 1515 C C . GLN A 1 202 ? 9.579 -9.056 4.167 1.00 78.31 202 GLN A C 1
ATOM 1517 O O . GLN A 1 202 ? 9.412 -7.923 4.616 1.00 78.31 202 GLN A O 1
ATOM 1522 N N . GLY A 1 203 ? 9.742 -10.119 4.956 1.00 81.31 203 GLY A N 1
ATOM 1523 C CA . GLY A 1 203 ? 9.827 -10.048 6.410 1.00 81.31 203 GLY A CA 1
ATOM 1524 C C . GLY A 1 203 ? 8.487 -10.161 7.136 1.00 81.31 203 GLY A C 1
ATOM 1525 O O . GLY A 1 203 ? 7.515 -10.762 6.663 1.00 81.31 203 GLY A O 1
ATOM 1526 N N . SER A 1 204 ? 8.480 -9.615 8.347 1.00 82.69 204 SER A N 1
ATOM 1527 C CA . SER A 1 204 ? 7.418 -9.769 9.340 1.00 82.69 204 SER A CA 1
ATOM 1528 C C . SER A 1 204 ? 6.909 -8.406 9.799 1.00 82.69 204 SER A C 1
ATOM 1530 O O . SER A 1 204 ? 7.256 -7.963 10.895 1.00 82.69 204 SER A O 1
ATOM 1532 N N . PRO A 1 205 ? 6.168 -7.696 8.935 1.00 92.88 205 PRO A N 1
ATOM 1533 C CA . PRO A 1 205 ? 5.705 -6.365 9.265 1.00 92.88 205 PRO A CA 1
ATOM 1534 C C . PRO A 1 205 ? 4.549 -6.397 10.266 1.00 92.88 205 PRO A C 1
ATOM 1536 O O . PRO A 1 205 ? 3.767 -7.351 10.329 1.00 92.88 205 PRO A O 1
ATOM 1539 N N . ARG A 1 206 ? 4.439 -5.309 11.018 1.00 96.81 206 ARG A N 1
ATOM 1540 C CA . ARG A 1 206 ? 3.283 -4.955 11.836 1.00 96.81 206 ARG A CA 1
ATOM 1541 C C . ARG A 1 206 ? 2.530 -3.824 11.160 1.00 96.81 206 ARG A C 1
ATOM 1543 O O . ARG A 1 206 ? 3.155 -2.944 10.577 1.00 96.81 206 ARG A O 1
ATOM 1550 N N . VAL A 1 207 ? 1.209 -3.831 11.259 1.00 97.94 207 VAL A N 1
ATOM 1551 C CA . VAL A 1 207 ? 0.376 -2.714 10.801 1.00 97.94 207 VAL A CA 1
ATOM 1552 C C . VAL A 1 207 ? -0.205 -2.020 12.016 1.00 97.94 207 VAL A C 1
ATOM 1554 O O . VAL A 1 207 ? -0.882 -2.652 12.821 1.00 97.94 207 VAL A O 1
ATOM 1557 N N . VAL A 1 208 ? 0.077 -0.732 12.160 1.00 97.81 208 VAL A N 1
ATOM 1558 C CA . VAL A 1 208 ? -0.354 0.092 13.286 1.00 97.81 208 VAL A CA 1
ATOM 1559 C C . VAL A 1 208 ? -1.391 1.085 12.788 1.00 97.81 208 VAL A C 1
ATOM 1561 O O . VAL A 1 208 ? -1.102 1.931 11.947 1.00 97.81 208 VAL A O 1
ATOM 1564 N N . PHE A 1 209 ? -2.594 0.993 13.336 1.00 97.00 209 PHE A N 1
ATOM 1565 C CA . PHE A 1 209 ? -3.683 1.935 13.144 1.00 97.00 209 PHE A CA 1
ATOM 1566 C C . PHE A 1 209 ? -3.809 2.787 14.401 1.00 97.00 209 PHE A C 1
ATOM 1568 O O . PHE A 1 209 ? -4.107 2.264 15.475 1.00 97.00 209 PHE A O 1
ATOM 1575 N N . ARG A 1 210 ? -3.628 4.101 14.286 1.00 94.69 210 ARG A N 1
ATOM 1576 C CA . ARG A 1 210 ? -3.957 5.040 15.363 1.00 94.69 210 ARG A CA 1
ATOM 1577 C C . ARG A 1 210 ? -5.213 5.806 15.000 1.00 94.69 210 ARG A C 1
ATOM 1579 O O . ARG A 1 210 ? -5.280 6.388 13.923 1.00 94.69 210 ARG A O 1
ATOM 1586 N N . LEU A 1 211 ? -6.194 5.816 15.899 1.00 90.00 211 LEU A N 1
ATOM 1587 C CA . LEU A 1 211 ? -7.425 6.597 15.784 1.00 90.00 211 LEU A CA 1
ATOM 1588 C C . LEU A 1 211 ? -7.614 7.410 17.065 1.00 90.00 211 LEU A C 1
ATOM 1590 O O . LEU A 1 211 ? -8.000 6.878 18.110 1.00 90.00 211 LEU A O 1
ATOM 1594 N N . GLY A 1 212 ? -7.309 8.706 17.003 1.00 83.38 212 GLY A N 1
ATOM 1595 C CA . GLY A 1 212 ? -7.207 9.544 18.198 1.00 83.38 212 GLY A CA 1
ATOM 1596 C C . GLY A 1 212 ? -6.237 8.942 19.225 1.00 83.38 212 GLY A C 1
ATOM 1597 O O . GLY A 1 212 ? -5.044 8.831 18.968 1.00 83.38 212 GLY A O 1
ATOM 1598 N N . LYS A 1 213 ? -6.752 8.533 20.393 1.00 82.94 213 LYS A N 1
ATOM 1599 C CA . LYS A 1 213 ? -5.960 7.920 21.483 1.00 82.94 213 LYS A CA 1
ATOM 1600 C C . LYS A 1 213 ? -5.939 6.388 21.466 1.00 82.94 213 LYS A C 1
ATOM 1602 O O . LYS A 1 213 ? -5.365 5.791 22.376 1.00 82.94 213 LYS A O 1
ATOM 1607 N N . ALA A 1 214 ? -6.633 5.762 20.521 1.00 90.94 214 ALA A N 1
ATOM 1608 C CA . ALA A 1 214 ? -6.628 4.316 20.368 1.00 90.94 214 ALA A CA 1
ATOM 1609 C C . ALA A 1 214 ? -5.523 3.903 19.395 1.00 90.94 214 ALA A C 1
ATOM 1611 O O . ALA A 1 214 ? -5.372 4.509 18.336 1.00 90.94 214 ALA A O 1
ATOM 1612 N N . GLU A 1 215 ? -4.790 2.854 19.742 1.00 95.00 215 GLU A N 1
ATOM 1613 C CA . GLU A 1 215 ? -3.815 2.197 18.877 1.00 95.00 215 GLU A CA 1
ATOM 1614 C C . GLU A 1 215 ? -4.238 0.742 18.681 1.00 95.00 215 GLU A C 1
ATOM 1616 O O . GLU A 1 215 ? -4.558 0.051 19.646 1.00 95.00 215 GLU A O 1
ATOM 1621 N N . ILE A 1 216 ? -4.271 0.283 17.435 1.00 96.88 216 ILE A N 1
ATOM 1622 C CA . ILE A 1 216 ? -4.579 -1.092 17.061 1.00 96.88 216 ILE A CA 1
ATOM 1623 C C . ILE A 1 216 ? -3.426 -1.605 16.209 1.00 96.88 216 ILE A C 1
ATOM 1625 O O . ILE A 1 216 ? -3.102 -1.025 15.178 1.00 96.88 216 ILE A O 1
ATOM 1629 N N . VAL A 1 217 ? -2.804 -2.693 16.643 1.00 97.69 217 VAL A N 1
ATOM 1630 C CA . VAL A 1 217 ? -1.632 -3.295 16.013 1.00 97.69 217 VAL A CA 1
ATOM 1631 C C . VAL A 1 217 ? -1.997 -4.680 15.503 1.00 97.69 217 VAL A C 1
ATOM 1633 O O . VAL A 1 217 ? -2.434 -5.524 16.283 1.00 97.69 217 VAL A O 1
ATOM 1636 N N . ALA A 1 218 ? -1.790 -4.915 14.212 1.00 97.62 218 ALA A N 1
ATOM 1637 C CA . ALA A 1 218 ? -1.841 -6.224 13.576 1.00 97.62 218 ALA A CA 1
ATOM 1638 C C . ALA A 1 218 ? -0.410 -6.764 13.438 1.00 97.62 218 ALA A C 1
ATOM 1640 O O . ALA A 1 218 ? 0.386 -6.195 12.688 1.00 97.62 218 ALA A O 1
ATOM 1641 N N . ASP A 1 219 ? -0.062 -7.847 14.133 1.00 96.56 219 ASP A N 1
ATOM 1642 C CA . ASP A 1 219 ? 1.216 -8.535 13.931 1.00 96.56 219 ASP A CA 1
ATOM 1643 C C . ASP A 1 219 ? 1.034 -9.658 12.904 1.00 96.56 219 ASP A C 1
ATOM 1645 O O . ASP A 1 219 ? 0.433 -10.700 13.176 1.00 96.56 219 ASP A O 1
ATOM 1649 N N . LEU A 1 220 ? 1.557 -9.447 11.693 1.00 94.94 220 LEU A N 1
ATOM 1650 C CA . LEU A 1 220 ? 1.371 -10.378 10.577 1.00 94.94 220 LEU A CA 1
ATOM 1651 C C . LEU A 1 220 ? 2.270 -11.620 10.672 1.00 94.94 220 LEU A C 1
ATOM 1653 O O . LEU A 1 220 ? 2.114 -12.552 9.878 1.00 94.94 220 LEU A O 1
ATOM 1657 N N . GLN A 1 221 ? 3.230 -11.648 11.600 1.00 92.31 221 GLN A N 1
ATOM 1658 C CA . GLN A 1 221 ? 4.039 -12.831 11.884 1.00 92.31 221 GLN A CA 1
ATOM 1659 C C . GLN A 1 221 ? 3.382 -13.696 12.948 1.00 92.31 221 GLN A C 1
ATOM 1661 O O . GLN A 1 221 ? 3.219 -14.897 12.739 1.00 92.31 221 GLN A O 1
ATOM 1666 N N . GLU A 1 222 ? 3.006 -13.090 14.070 1.00 93.31 222 GLU A N 1
ATOM 1667 C CA . GLU A 1 222 ? 2.340 -13.792 15.167 1.00 93.31 222 GLU A CA 1
ATOM 1668 C C . GLU A 1 222 ? 0.875 -14.111 14.849 1.00 93.31 222 GLU A C 1
ATOM 1670 O O . GLU A 1 222 ? 0.271 -14.942 15.526 1.00 93.31 222 GLU A O 1
ATOM 1675 N N . LYS A 1 223 ? 0.321 -13.490 13.797 1.00 94.81 223 LYS A N 1
ATOM 1676 C CA . LYS A 1 223 ? -1.087 -13.598 13.393 1.00 94.81 223 LYS A CA 1
ATOM 1677 C C . LYS A 1 223 ? -2.013 -13.276 14.560 1.00 94.81 223 LYS A C 1
ATOM 1679 O O . LYS A 1 223 ? -2.953 -14.013 14.861 1.00 94.81 223 LYS A O 1
ATOM 1684 N N . ASN A 1 224 ? -1.717 -12.170 15.232 1.00 95.50 224 ASN A N 1
ATOM 1685 C CA . ASN A 1 224 ? -2.520 -11.646 16.321 1.00 95.50 224 ASN A CA 1
ATOM 1686 C C . ASN A 1 224 ? -2.765 -10.148 16.131 1.00 95.50 224 ASN A C 1
ATOM 1688 O O . ASN A 1 224 ? -2.097 -9.467 15.351 1.00 95.50 224 ASN A O 1
ATOM 1692 N N . ALA A 1 225 ? -3.767 -9.648 16.841 1.00 96.00 225 ALA A N 1
ATOM 1693 C CA . ALA A 1 225 ? -4.032 -8.230 16.924 1.00 96.00 225 ALA A CA 1
ATOM 1694 C C . ALA A 1 225 ? -4.111 -7.813 18.390 1.00 96.00 225 ALA A C 1
ATOM 1696 O O . ALA A 1 225 ? -4.636 -8.543 19.237 1.00 96.00 225 ALA A O 1
ATOM 1697 N N . LYS A 1 226 ? -3.606 -6.619 18.678 1.00 96.38 226 LYS A N 1
ATOM 1698 C CA . LYS A 1 226 ? -3.684 -5.978 19.987 1.00 96.38 226 LYS A CA 1
ATOM 1699 C C . LYS A 1 226 ? -4.272 -4.590 19.811 1.00 96.38 226 LYS A C 1
ATOM 1701 O O . LYS A 1 226 ? -3.910 -3.887 18.878 1.00 96.38 226 LYS A O 1
ATOM 1706 N N . ALA A 1 227 ? -5.147 -4.185 20.716 1.00 93.44 227 ALA A N 1
ATOM 1707 C CA . ALA A 1 227 ? -5.635 -2.822 20.780 1.00 93.44 227 ALA A CA 1
ATOM 1708 C C . ALA A 1 227 ? -5.385 -2.234 22.168 1.00 93.44 227 ALA A C 1
ATOM 1710 O O . ALA A 1 227 ? -5.575 -2.902 23.186 1.00 93.44 227 ALA A O 1
ATOM 1711 N N . THR A 1 228 ? -4.982 -0.971 22.195 1.00 92.44 228 THR A N 1
ATOM 1712 C CA . THR A 1 228 ? -4.757 -0.186 23.401 1.00 92.44 228 THR A CA 1
ATOM 1713 C C . THR A 1 228 ? -5.576 1.092 23.297 1.00 92.44 228 THR A C 1
ATOM 1715 O O . THR A 1 228 ? -5.403 1.885 22.375 1.00 92.44 228 THR A O 1
ATOM 1718 N N . ALA A 1 229 ? -6.480 1.315 24.246 1.00 87.75 229 ALA A N 1
ATOM 1719 C CA . ALA A 1 229 ? -7.288 2.529 24.315 1.00 87.75 229 ALA A CA 1
ATOM 1720 C C . ALA A 1 229 ? -7.505 2.935 25.772 1.00 87.75 229 ALA A C 1
ATOM 1722 O O . ALA A 1 229 ? -7.748 2.091 26.633 1.00 87.75 229 ALA A O 1
ATOM 1723 N N . ALA A 1 230 ? -7.396 4.236 26.064 1.00 82.25 230 ALA A N 1
ATOM 1724 C CA . ALA A 1 230 ? -7.527 4.775 27.424 1.00 82.25 230 ALA A CA 1
ATOM 1725 C C . ALA A 1 230 ? -6.683 4.006 28.473 1.00 82.25 230 ALA A C 1
ATOM 1727 O O . ALA A 1 230 ? -7.150 3.729 29.579 1.00 82.25 230 ALA A O 1
ATOM 1728 N N . ALA A 1 231 ? -5.446 3.649 28.100 1.00 78.12 231 ALA A N 1
ATOM 1729 C CA . ALA A 1 231 ? -4.499 2.864 28.902 1.00 78.12 231 ALA A CA 1
ATOM 1730 C C . ALA A 1 231 ? -4.983 1.451 29.296 1.00 78.12 231 ALA A C 1
ATOM 1732 O O . ALA A 1 231 ? -4.536 0.892 30.297 1.00 78.12 231 ALA A O 1
ATOM 1733 N N . ARG A 1 232 ? -5.901 0.865 28.519 1.00 84.94 232 ARG A N 1
ATOM 1734 C CA . ARG A 1 232 ? -6.326 -0.531 28.649 1.00 84.94 232 ARG A CA 1
ATOM 1735 C C . ARG A 1 232 ? -5.994 -1.298 27.384 1.00 84.94 232 ARG A C 1
ATOM 1737 O O . ARG A 1 232 ? -6.301 -0.837 26.287 1.00 84.94 232 ARG A O 1
ATOM 1744 N N . ASP A 1 233 ? -5.431 -2.482 27.579 1.00 89.94 233 ASP A N 1
ATOM 1745 C CA . ASP A 1 233 ? -5.130 -3.422 26.509 1.00 89.94 233 ASP A CA 1
ATOM 1746 C C . ASP A 1 233 ? -6.270 -4.428 26.351 1.00 89.94 233 ASP A C 1
ATOM 1748 O O . ASP A 1 233 ? -6.819 -4.928 27.337 1.00 89.94 233 ASP A O 1
ATOM 1752 N N . PHE A 1 234 ? -6.605 -4.756 25.108 1.00 93.00 234 PHE A N 1
ATOM 1753 C CA . PHE A 1 234 ? -7.511 -5.845 24.774 1.00 93.00 234 PHE A CA 1
ATOM 1754 C C . PHE A 1 234 ? -7.123 -6.496 23.443 1.00 93.00 234 PHE A C 1
ATOM 1756 O O . PHE A 1 234 ? -6.428 -5.906 22.616 1.00 93.00 234 PHE A O 1
ATOM 1763 N N . ALA A 1 235 ? -7.571 -7.734 23.244 1.00 94.62 235 ALA A N 1
ATOM 1764 C CA . ALA A 1 235 ? -7.390 -8.467 21.997 1.00 94.62 235 ALA A CA 1
ATOM 1765 C C . ALA A 1 235 ? -8.676 -8.349 21.157 1.00 94.62 235 ALA A C 1
ATOM 1767 O O . ALA A 1 235 ? -9.697 -8.926 21.550 1.00 94.62 235 ALA A O 1
ATOM 1768 N N . PRO A 1 236 ? -8.684 -7.574 20.058 1.00 94.62 236 PRO A N 1
ATOM 1769 C CA . PRO A 1 236 ? -9.818 -7.547 19.143 1.00 94.62 236 PRO A CA 1
ATOM 1770 C C . PRO A 1 236 ? -9.953 -8.877 18.390 1.00 94.62 236 PRO A C 1
ATOM 1772 O O . PRO A 1 236 ? -9.028 -9.690 18.347 1.00 94.62 236 PRO A O 1
ATOM 1775 N N . GLN A 1 237 ? -11.116 -9.094 17.775 1.00 96.06 237 GLN A N 1
ATOM 1776 C CA . GLN A 1 237 ? -11.283 -10.220 16.858 1.00 96.06 237 GLN A CA 1
ATOM 1777 C C . GLN A 1 237 ? -10.470 -9.934 15.602 1.00 96.06 237 GLN A C 1
ATOM 1779 O O . GLN A 1 237 ? -10.576 -8.838 15.054 1.00 96.06 237 GLN A O 1
ATOM 1784 N N . ALA A 1 238 ? -9.672 -10.901 15.161 1.00 97.31 238 ALA A N 1
ATOM 1785 C CA . ALA A 1 238 ? -8.844 -10.745 13.981 1.00 97.31 238 ALA A CA 1
ATOM 1786 C C . ALA A 1 238 ? -8.699 -12.057 13.213 1.00 97.31 238 ALA A C 1
ATOM 1788 O O . ALA A 1 238 ? -8.703 -13.138 13.806 1.00 97.31 238 ALA A O 1
ATOM 1789 N N . ALA A 1 239 ? -8.533 -11.938 11.901 1.00 97.88 239 ALA A N 1
ATOM 1790 C CA . ALA A 1 239 ? -8.205 -13.030 11.002 1.00 97.88 239 ALA A CA 1
ATOM 1791 C C . ALA A 1 239 ? -7.050 -12.618 10.085 1.00 97.88 239 ALA A C 1
ATOM 1793 O O . ALA A 1 239 ? -6.863 -11.440 9.784 1.00 97.88 239 ALA A O 1
ATOM 1794 N N . PHE A 1 240 ? -6.246 -13.596 9.673 1.00 97.56 240 PHE A N 1
ATOM 1795 C CA . PHE A 1 240 ? -5.029 -13.377 8.895 1.00 97.56 240 PHE A CA 1
ATOM 1796 C C . PHE A 1 240 ? -4.944 -14.408 7.782 1.00 97.56 240 PHE A C 1
ATOM 1798 O O . PHE A 1 240 ? -5.160 -15.599 8.020 1.00 97.56 240 PHE A O 1
ATOM 1805 N N . GLY A 1 241 ? -4.562 -13.963 6.592 1.00 95.69 241 GLY A N 1
ATOM 1806 C CA . GLY A 1 241 ? -4.515 -14.798 5.402 1.00 95.69 241 GLY A CA 1
ATOM 1807 C C . GLY A 1 241 ? -3.287 -14.543 4.540 1.00 95.69 241 GLY A C 1
ATOM 1808 O O . GLY A 1 241 ? -2.318 -13.887 4.935 1.00 95.69 241 GLY A O 1
ATOM 1809 N N . ALA A 1 242 ? -3.332 -15.118 3.347 1.00 94.06 242 ALA A N 1
ATOM 1810 C CA . ALA A 1 242 ? -2.396 -14.844 2.272 1.00 94.06 242 ALA A CA 1
ATOM 1811 C C . ALA A 1 242 ? -3.192 -14.320 1.078 1.00 94.06 242 ALA A C 1
ATOM 1813 O O . ALA A 1 242 ? -4.301 -14.783 0.824 1.00 94.06 242 ALA A O 1
ATOM 1814 N N . VAL A 1 243 ? -2.609 -13.382 0.343 1.00 93.31 243 VAL A N 1
ATOM 1815 C CA . VAL A 1 243 ? -3.223 -12.768 -0.839 1.00 93.31 243 VAL A CA 1
ATOM 1816 C C . VAL A 1 243 ? -2.144 -12.527 -1.884 1.00 93.31 243 VAL A C 1
ATOM 1818 O O . VAL A 1 243 ? -0.994 -12.268 -1.531 1.00 93.31 243 VAL A O 1
ATOM 1821 N N . ASN A 1 244 ? -2.468 -12.629 -3.168 1.00 90.94 244 ASN A N 1
ATOM 1822 C CA . ASN A 1 244 ? -1.579 -12.147 -4.218 1.00 90.94 244 ASN A CA 1
ATOM 1823 C C . ASN A 1 244 ? -2.021 -10.750 -4.654 1.00 90.94 244 ASN A C 1
ATOM 1825 O O . ASN A 1 244 ? -3.216 -10.497 -4.761 1.00 90.94 244 ASN A O 1
ATOM 1829 N N . ALA A 1 245 ? -1.081 -9.860 -4.972 1.00 87.19 245 ALA A N 1
ATOM 1830 C CA . ALA A 1 245 ? -1.427 -8.552 -5.529 1.00 87.19 245 ALA A CA 1
ATOM 1831 C C . ALA A 1 245 ? -2.282 -8.662 -6.803 1.00 87.19 245 ALA A C 1
ATOM 1833 O O . ALA A 1 245 ? -3.123 -7.809 -7.047 1.00 87.19 245 ALA A O 1
ATOM 1834 N N . ALA A 1 246 ? -2.110 -9.724 -7.598 1.00 84.50 246 ALA A N 1
ATOM 1835 C CA . ALA A 1 246 ? -2.931 -9.960 -8.786 1.00 84.50 246 ALA A CA 1
ATOM 1836 C C . ALA A 1 246 ? -4.418 -10.217 -8.470 1.00 84.50 246 ALA A C 1
ATOM 1838 O O . ALA A 1 246 ? -5.267 -9.947 -9.319 1.00 84.50 246 ALA A O 1
ATOM 1839 N N . ASP A 1 247 ? -4.717 -10.709 -7.265 1.00 85.38 247 ASP A N 1
ATOM 1840 C CA . ASP A 1 247 ? -6.070 -11.048 -6.816 1.00 85.38 247 ASP A CA 1
ATOM 1841 C C . ASP A 1 247 ? -6.755 -9.864 -6.105 1.00 85.38 247 ASP A C 1
ATOM 1843 O O . ASP A 1 247 ? -7.953 -9.910 -5.845 1.00 85.38 247 ASP A O 1
ATOM 1847 N N . LEU A 1 248 ? -6.013 -8.788 -5.806 1.00 85.81 248 LEU A N 1
ATOM 1848 C CA . LEU A 1 248 ? -6.511 -7.597 -5.120 1.00 85.81 248 LEU A CA 1
ATOM 1849 C C . LEU A 1 248 ? -6.565 -6.414 -6.094 1.00 85.81 248 LEU A C 1
ATOM 1851 O O . LEU A 1 248 ? -5.531 -5.864 -6.467 1.00 85.81 248 LEU A O 1
ATOM 1855 N N . VAL A 1 249 ? -7.769 -5.989 -6.488 1.00 83.19 249 VAL A N 1
ATOM 1856 C CA . VAL A 1 249 ? -7.964 -4.914 -7.483 1.00 83.19 249 VAL A CA 1
ATOM 1857 C C . VAL A 1 249 ? -7.229 -3.626 -7.091 1.00 83.19 249 VAL A C 1
ATOM 1859 O O . VAL A 1 249 ? -6.571 -3.013 -7.935 1.00 83.19 249 VAL A O 1
ATOM 1862 N N . ASP A 1 250 ? -7.260 -3.268 -5.808 1.00 84.06 250 ASP A N 1
ATOM 1863 C CA . ASP A 1 250 ? -6.618 -2.058 -5.284 1.00 84.06 250 ASP A CA 1
ATOM 1864 C C . ASP A 1 250 ? -5.092 -2.110 -5.280 1.00 84.06 250 ASP A C 1
ATOM 1866 O O . ASP A 1 250 ? -4.439 -1.067 -5.253 1.00 84.06 250 ASP A O 1
ATOM 1870 N N . ALA A 1 251 ? -4.486 -3.299 -5.384 1.00 83.12 251 ALA A N 1
ATOM 1871 C CA . ALA A 1 251 ? -3.034 -3.421 -5.492 1.00 83.12 251 ALA A CA 1
ATOM 1872 C C . ALA A 1 251 ? -2.488 -2.820 -6.801 1.00 83.12 251 ALA A C 1
ATOM 1874 O O . ALA A 1 251 ? -1.279 -2.653 -6.933 1.00 83.12 251 ALA A O 1
ATOM 1875 N N . ARG A 1 252 ? -3.357 -2.426 -7.747 1.00 77.06 252 ARG A N 1
ATOM 1876 C CA . ARG A 1 252 ? -2.997 -1.594 -8.910 1.00 77.06 252 ARG A CA 1
ATOM 1877 C C . ARG A 1 252 ? -2.495 -0.199 -8.534 1.00 77.06 252 ARG A C 1
ATOM 1879 O O . ARG A 1 252 ? -1.862 0.442 -9.366 1.00 77.06 252 ARG A O 1
ATOM 1886 N N . ALA A 1 253 ? -2.775 0.270 -7.318 1.00 75.94 253 ALA A N 1
ATOM 1887 C CA . ALA A 1 253 ? -2.195 1.498 -6.782 1.00 75.94 253 ALA A CA 1
ATOM 1888 C C . ALA A 1 253 ? -0.710 1.342 -6.392 1.00 75.94 253 ALA A C 1
ATOM 1890 O O . ALA A 1 253 ? -0.070 2.332 -6.055 1.00 75.94 253 ALA A O 1
ATOM 1891 N N . LEU A 1 254 ? -0.171 0.117 -6.426 1.00 79.31 254 LEU A N 1
ATOM 1892 C CA . LEU A 1 254 ? 1.210 -0.216 -6.078 1.00 79.31 254 LEU A CA 1
ATOM 1893 C C . LEU A 1 254 ? 2.002 -0.623 -7.332 1.00 79.31 254 LEU A C 1
ATOM 1895 O O . LEU A 1 254 ? 1.461 -1.196 -8.281 1.00 79.31 254 LEU A O 1
ATOM 1899 N N . SER A 1 255 ? 3.309 -0.370 -7.322 1.00 77.62 255 SER A N 1
ATOM 1900 C CA . SER A 1 255 ? 4.230 -0.649 -8.426 1.00 77.62 255 SER A CA 1
ATOM 1901 C C . SER A 1 255 ? 5.175 -1.810 -8.107 1.00 77.62 255 SER A C 1
ATOM 1903 O O . SER A 1 255 ? 6.247 -1.660 -7.518 1.00 77.62 255 SER A O 1
ATOM 1905 N N . PHE A 1 256 ? 4.812 -3.013 -8.556 1.00 71.31 256 PHE A N 1
ATOM 1906 C CA . PHE A 1 256 ? 5.617 -4.224 -8.359 1.00 71.31 256 PHE A CA 1
ATOM 1907 C C . PHE A 1 256 ? 6.657 -4.445 -9.463 1.00 71.31 256 PHE A C 1
ATOM 1909 O O . PHE A 1 256 ? 6.770 -5.542 -10.017 1.00 71.31 256 PHE A O 1
ATOM 1916 N N . SER A 1 257 ? 7.446 -3.425 -9.781 1.00 64.19 257 SER A N 1
ATOM 1917 C CA . SER A 1 257 ? 8.516 -3.531 -10.776 1.00 64.19 257 SER A CA 1
ATOM 1918 C C . SER A 1 257 ? 9.847 -3.889 -10.122 1.00 64.19 257 SER A C 1
ATOM 1920 O O . SER A 1 257 ? 10.240 -3.319 -9.105 1.00 64.19 257 SER A O 1
ATOM 1922 N N . ARG A 1 258 ? 10.568 -4.851 -10.706 1.00 57.31 258 ARG A N 1
ATOM 1923 C CA . ARG A 1 258 ? 11.954 -5.161 -10.333 1.00 57.31 258 ARG A CA 1
ATOM 1924 C C . ARG A 1 258 ? 12.891 -4.697 -11.428 1.00 57.31 258 ARG A C 1
ATOM 1926 O O . ARG A 1 258 ? 12.697 -5.063 -12.581 1.00 57.31 258 ARG A O 1
ATOM 1933 N N . ILE A 1 259 ? 13.933 -3.960 -11.062 1.00 51.19 259 ILE A N 1
ATOM 1934 C CA . ILE A 1 259 ? 15.052 -3.700 -11.969 1.00 51.19 259 ILE A CA 1
ATOM 1935 C C . ILE A 1 259 ? 15.897 -4.979 -12.018 1.00 51.19 259 ILE A C 1
ATOM 1937 O O . ILE A 1 259 ? 16.496 -5.361 -11.010 1.00 51.19 259 ILE A O 1
ATOM 1941 N N . ASP A 1 260 ? 15.957 -5.657 -13.166 1.00 49.59 260 ASP A N 1
ATOM 1942 C CA . ASP A 1 260 ? 16.990 -6.671 -13.390 1.00 49.59 260 ASP A CA 1
ATOM 1943 C C . ASP A 1 260 ? 18.328 -5.938 -13.505 1.00 49.59 260 ASP A C 1
ATOM 1945 O O . ASP A 1 260 ? 18.630 -5.306 -14.514 1.00 49.59 260 ASP A O 1
ATOM 1949 N N . THR A 1 261 ? 19.139 -6.010 -12.455 1.00 43.91 261 THR A N 1
ATOM 1950 C CA . THR A 1 261 ? 20.405 -5.275 -12.343 1.00 43.91 261 THR A CA 1
ATOM 1951 C C . THR A 1 261 ? 21.456 -5.677 -13.381 1.00 43.91 261 THR A C 1
ATOM 1953 O O . THR A 1 261 ? 22.456 -4.976 -13.519 1.00 43.91 261 THR A O 1
ATOM 1956 N N . ARG A 1 262 ? 21.254 -6.770 -14.131 1.00 42.19 262 ARG A N 1
ATOM 1957 C CA . ARG A 1 262 ? 22.169 -7.213 -15.199 1.00 42.19 262 ARG A CA 1
ATOM 1958 C C . ARG A 1 262 ? 21.873 -6.552 -16.543 1.00 42.19 262 ARG A C 1
ATOM 1960 O O . ARG A 1 262 ? 22.787 -6.384 -17.341 1.00 42.19 262 ARG A O 1
ATOM 1967 N N . VAL A 1 263 ? 20.610 -6.212 -16.795 1.00 47.75 263 VAL A N 1
ATOM 1968 C CA . VAL A 1 263 ? 20.126 -5.678 -18.086 1.00 47.75 263 VAL A CA 1
ATOM 1969 C C . VAL A 1 263 ? 19.470 -4.299 -17.959 1.00 47.75 263 VAL A C 1
ATOM 1971 O O . VAL A 1 263 ? 19.246 -3.642 -18.967 1.00 47.75 263 VAL A O 1
ATOM 1974 N N . GLY A 1 264 ? 19.197 -3.839 -16.735 1.00 42.38 264 GLY A N 1
ATOM 1975 C CA . GLY A 1 264 ? 18.516 -2.581 -16.422 1.00 42.38 264 GLY A CA 1
ATOM 1976 C C . GLY A 1 264 ? 17.020 -2.568 -16.760 1.00 42.38 264 GLY A C 1
ATOM 1977 O O . GLY A 1 264 ? 16.386 -1.528 -16.621 1.00 42.38 264 GLY A O 1
ATOM 1978 N N . ASN A 1 265 ? 16.447 -3.702 -17.175 1.00 47.81 265 ASN A N 1
ATOM 1979 C CA . ASN A 1 265 ? 15.028 -3.810 -17.507 1.00 47.81 265 ASN A CA 1
ATOM 1980 C C . ASN A 1 265 ? 14.162 -3.801 -16.243 1.00 47.81 265 ASN A C 1
ATOM 1982 O O . ASN A 1 265 ? 14.420 -4.553 -15.300 1.00 47.81 265 ASN A O 1
ATOM 1986 N N . LEU A 1 266 ? 13.075 -3.031 -16.273 1.00 53.50 266 LEU A N 1
ATOM 1987 C CA . LEU A 1 266 ? 11.967 -3.184 -15.337 1.00 53.50 266 LEU A CA 1
ATOM 1988 C C . LEU A 1 266 ? 11.164 -4.421 -15.745 1.00 53.50 266 LEU A C 1
ATOM 1990 O O . LEU A 1 266 ? 10.589 -4.478 -16.827 1.00 53.50 266 LEU A O 1
ATOM 1994 N N . THR A 1 267 ? 11.157 -5.441 -14.893 1.00 55.81 267 THR A N 1
ATOM 1995 C CA . THR A 1 267 ? 10.282 -6.602 -15.052 1.00 55.81 267 THR A CA 1
ATOM 1996 C C . THR A 1 267 ? 9.131 -6.469 -14.059 1.00 55.81 267 THR A C 1
ATOM 1998 O O . THR A 1 267 ? 9.381 -6.544 -12.848 1.00 55.81 267 THR A O 1
ATOM 2001 N N . PRO A 1 268 ? 7.881 -6.280 -14.518 1.00 58.91 268 PRO A N 1
ATOM 2002 C CA . PRO A 1 268 ? 6.731 -6.321 -13.630 1.00 58.91 268 PRO A CA 1
ATOM 2003 C C . PRO A 1 268 ? 6.618 -7.715 -13.010 1.00 58.91 268 PRO A C 1
ATOM 2005 O O . PRO A 1 268 ? 6.641 -8.748 -13.690 1.00 58.91 268 PRO A O 1
ATOM 2008 N N . THR A 1 269 ? 6.515 -7.756 -11.687 1.00 64.56 269 THR A N 1
ATOM 2009 C CA . THR A 1 269 ? 6.404 -9.002 -10.937 1.00 64.56 269 THR A CA 1
ATOM 2010 C C . THR A 1 269 ? 4.958 -9.476 -11.023 1.00 64.56 269 THR A C 1
ATOM 2012 O O . THR A 1 269 ? 4.082 -8.939 -10.357 1.00 64.56 269 THR A O 1
ATOM 2015 N N . ARG A 1 270 ? 4.698 -10.507 -11.837 1.00 57.03 270 ARG A N 1
ATOM 2016 C CA . ARG A 1 270 ? 3.342 -11.068 -12.021 1.00 57.03 270 ARG A CA 1
ATOM 2017 C C . ARG A 1 270 ? 2.747 -11.709 -10.762 1.00 57.03 270 ARG A C 1
ATOM 2019 O O . ARG A 1 270 ? 1.560 -12.003 -10.741 1.00 57.03 270 ARG A O 1
ATOM 2026 N N . GLN A 1 271 ? 3.569 -11.972 -9.748 1.00 70.94 271 GLN A N 1
ATOM 2027 C CA . GLN A 1 271 ? 3.149 -12.532 -8.468 1.00 70.94 271 GLN A CA 1
ATOM 2028 C C . GLN A 1 271 ? 3.844 -11.778 -7.337 1.00 70.94 271 GLN A C 1
ATOM 2030 O O . GLN A 1 271 ? 5.030 -11.990 -7.085 1.00 70.94 271 GLN A O 1
ATOM 2035 N N . ALA A 1 272 ? 3.102 -10.918 -6.648 1.00 83.94 272 ALA A N 1
ATOM 2036 C CA . ALA A 1 272 ? 3.557 -10.290 -5.416 1.00 83.94 272 ALA A CA 1
ATOM 2037 C C . ALA A 1 272 ? 2.745 -10.892 -4.260 1.00 83.94 272 ALA A C 1
ATOM 2039 O O . ALA A 1 272 ? 1.619 -10.457 -4.011 1.00 83.94 272 ALA A O 1
ATOM 2040 N N . PRO A 1 273 ? 3.257 -11.951 -3.599 1.00 89.62 273 PRO A N 1
ATOM 2041 C CA . PRO A 1 273 ? 2.580 -12.526 -2.449 1.00 89.62 273 PRO A CA 1
ATOM 2042 C C . PRO A 1 273 ? 2.586 -11.523 -1.295 1.00 89.62 273 PRO A C 1
ATOM 2044 O O . PRO A 1 273 ? 3.596 -10.875 -1.012 1.00 89.62 273 PRO A O 1
ATOM 2047 N N . GLY A 1 274 ? 1.450 -11.425 -0.624 1.00 92.88 274 GLY A N 1
ATOM 2048 C CA . GLY A 1 274 ? 1.212 -10.569 0.521 1.00 92.88 274 GLY A CA 1
ATOM 2049 C C . GLY A 1 274 ? 0.520 -11.320 1.651 1.00 92.88 274 GLY A C 1
ATOM 2050 O O . GLY A 1 274 ? 0.044 -12.451 1.506 1.00 92.88 274 GLY A O 1
ATOM 2051 N N . LYS A 1 275 ? 0.491 -10.668 2.807 1.00 96.25 275 LYS A N 1
ATOM 2052 C CA . LYS A 1 275 ? -0.193 -11.127 4.015 1.00 96.25 275 LYS A CA 1
ATOM 2053 C C . LYS A 1 275 ? -1.407 -10.236 4.227 1.00 96.25 275 LYS A C 1
ATOM 2055 O O . LYS A 1 275 ? -1.245 -9.025 4.373 1.00 96.25 275 LYS A O 1
ATOM 2060 N N . SER A 1 276 ? -2.595 -10.826 4.224 1.00 96.94 276 SER A N 1
ATOM 2061 C CA . SER A 1 276 ? -3.846 -10.121 4.499 1.00 96.94 276 SER A CA 1
ATOM 2062 C C . SER A 1 276 ? -4.189 -10.182 5.984 1.00 96.94 276 SER A C 1
ATOM 2064 O O . SER A 1 276 ? -3.789 -11.109 6.698 1.00 96.94 276 SER A O 1
ATOM 2066 N N . PHE A 1 277 ? -4.941 -9.192 6.447 1.00 97.88 277 PHE A N 1
ATOM 2067 C CA . PHE A 1 277 ? -5.477 -9.137 7.798 1.00 97.88 277 PHE A CA 1
ATOM 2068 C C . PHE A 1 277 ? -6.847 -8.467 7.809 1.00 97.88 277 PHE A C 1
ATOM 2070 O O . PHE A 1 277 ? -7.143 -7.597 6.989 1.00 97.88 277 PHE A O 1
ATOM 2077 N N . GLU A 1 278 ? -7.647 -8.848 8.794 1.00 98.25 278 GLU A N 1
ATOM 2078 C CA . GLU A 1 278 ? -8.948 -8.267 9.089 1.00 98.25 278 GLU A CA 1
ATOM 2079 C C . GLU A 1 278 ? -9.120 -8.192 10.602 1.00 98.25 278 GLU A C 1
ATOM 2081 O O . GLU A 1 278 ? -8.750 -9.123 11.318 1.00 98.25 278 GLU A O 1
ATOM 2086 N N . ILE A 1 279 ? -9.671 -7.093 11.107 1.00 98.06 279 ILE A N 1
ATOM 2087 C CA . ILE A 1 279 ? -9.837 -6.829 12.534 1.00 98.06 279 ILE A CA 1
ATOM 2088 C C . ILE A 1 279 ? -11.199 -6.176 12.760 1.00 98.06 279 ILE A C 1
ATOM 2090 O O . ILE A 1 279 ? -11.529 -5.176 12.122 1.00 98.06 279 ILE A O 1
ATOM 2094 N N . ALA A 1 280 ? -11.964 -6.694 13.720 1.00 96.81 280 ALA A N 1
ATOM 2095 C CA . ALA A 1 280 ? -13.172 -6.050 14.224 1.00 96.81 280 ALA A CA 1
ATOM 2096 C C . ALA A 1 280 ? -12.953 -5.534 15.647 1.00 96.81 280 ALA A C 1
ATOM 2098 O O . ALA A 1 280 ? -12.602 -6.283 16.567 1.00 96.81 280 ALA A O 1
ATOM 2099 N N . VAL A 1 281 ? -13.208 -4.241 15.831 1.00 94.25 281 VAL A N 1
ATOM 2100 C CA . VAL A 1 281 ? -13.013 -3.530 17.090 1.00 94.25 281 VAL A CA 1
ATOM 2101 C C . VAL A 1 281 ? -14.340 -2.923 17.544 1.00 94.25 281 VAL A C 1
ATOM 2103 O O . VAL A 1 281 ? -14.889 -2.066 16.850 1.00 94.25 281 VAL A O 1
ATOM 2106 N N . PRO A 1 282 ? -14.869 -3.311 18.716 1.00 92.12 282 PRO A N 1
ATOM 2107 C CA . PRO A 1 282 ? -16.062 -2.680 19.265 1.00 92.12 282 PRO A CA 1
ATOM 2108 C C . PRO A 1 282 ? -15.846 -1.185 19.525 1.00 92.12 282 PRO A C 1
ATOM 2110 O O . PRO A 1 282 ? -14.865 -0.800 20.167 1.00 92.12 282 PRO A O 1
ATOM 2113 N N . TRP A 1 283 ? -16.780 -0.332 19.092 1.00 89.31 283 TRP A N 1
ATOM 2114 C CA . TRP A 1 283 ? -16.663 1.124 19.275 1.00 89.31 283 TRP A CA 1
ATOM 2115 C C . TRP A 1 283 ? -16.477 1.525 20.741 1.00 89.31 283 TRP A C 1
ATOM 2117 O O . TRP A 1 283 ? -15.636 2.364 21.070 1.00 89.31 283 TRP A O 1
ATOM 2127 N N . ASN A 1 284 ? -17.216 0.867 21.634 1.00 86.62 284 ASN A N 1
ATOM 2128 C CA . ASN A 1 284 ? -17.136 1.092 23.074 1.00 86.62 284 ASN A CA 1
ATOM 2129 C C . ASN A 1 284 ? -15.756 0.754 23.669 1.00 86.62 284 ASN A C 1
ATOM 2131 O O . ASN A 1 284 ? -15.398 1.324 24.698 1.00 86.62 284 ASN A O 1
ATOM 2135 N N . ALA A 1 285 ? -14.978 -0.132 23.040 1.00 86.75 285 ALA A N 1
ATOM 2136 C CA . ALA A 1 285 ? -13.647 -0.515 23.502 1.00 86.75 285 ALA A CA 1
ATOM 2137 C C . ALA A 1 285 ? -12.589 0.552 23.182 1.00 86.75 285 ALA A C 1
ATOM 2139 O O . ALA A 1 285 ? -11.651 0.730 23.953 1.00 86.75 285 ALA A O 1
ATOM 2140 N N . ILE A 1 286 ? -12.771 1.313 22.098 1.00 86.38 286 ILE A N 1
ATOM 2141 C CA . ILE A 1 286 ? -11.866 2.400 21.681 1.00 86.38 286 ILE A CA 1
ATOM 2142 C C . ILE A 1 286 ? -12.354 3.794 22.099 1.00 86.38 286 ILE A C 1
ATOM 2144 O O . ILE A 1 286 ? -11.875 4.808 21.599 1.00 86.38 286 ILE A O 1
ATOM 2148 N N . GLY A 1 287 ? -13.294 3.853 23.050 1.00 75.69 287 GLY A N 1
ATOM 2149 C CA . GLY A 1 287 ? -13.819 5.107 23.602 1.00 75.69 287 GLY A CA 1
ATOM 2150 C C . GLY A 1 287 ? -14.753 5.863 22.654 1.00 75.69 287 GLY A C 1
ATOM 2151 O O . GLY A 1 287 ? -14.970 7.060 22.838 1.00 75.69 287 GLY A O 1
ATOM 2152 N N . GLY A 1 288 ? -15.291 5.176 21.645 1.00 66.56 288 GLY A N 1
ATOM 2153 C CA . GLY A 1 288 ? -16.084 5.761 20.579 1.00 66.56 288 GLY A CA 1
ATOM 2154 C C . GLY A 1 288 ? -17.555 5.365 20.549 1.00 66.56 288 GLY A C 1
ATOM 2155 O O . GLY A 1 288 ? -17.992 4.393 21.164 1.00 66.56 288 GLY A O 1
ATOM 2156 N N . LYS A 1 289 ? -18.314 6.122 19.756 1.00 62.22 289 LYS A N 1
ATOM 2157 C CA . LYS A 1 289 ? -19.566 5.698 19.119 1.00 62.22 289 LYS A CA 1
ATOM 2158 C C . LYS A 1 289 ? -19.418 5.957 17.622 1.00 62.22 289 LYS A C 1
ATOM 2160 O O . LYS A 1 289 ? -18.710 6.886 17.245 1.00 62.22 289 LYS A O 1
ATOM 2165 N N . ALA A 1 290 ? -20.154 5.229 16.788 1.00 55.44 290 ALA A N 1
ATOM 2166 C CA . ALA A 1 290 ? -20.235 5.487 15.348 1.00 55.44 290 ALA A CA 1
ATOM 2167 C C . ALA A 1 290 ? -20.758 6.898 14.971 1.00 55.44 290 ALA A C 1
ATOM 2169 O O . ALA A 1 290 ? -20.837 7.241 13.801 1.00 55.44 290 ALA A O 1
ATOM 2170 N N . THR A 1 291 ? -21.109 7.733 15.956 1.00 55.28 291 THR A N 1
ATOM 2171 C CA . THR A 1 291 ? -21.539 9.128 15.782 1.00 55.28 291 THR A CA 1
ATOM 2172 C C . THR A 1 291 ? -20.387 10.120 15.610 1.00 55.28 291 THR A C 1
ATOM 2174 O O . THR A 1 291 ? -20.628 11.325 15.626 1.00 55.28 291 THR A O 1
ATOM 2177 N N . PHE A 1 292 ? -19.133 9.674 15.498 1.00 62.28 292 PHE A N 1
ATOM 2178 C CA . PHE A 1 292 ? -18.103 10.560 14.967 1.00 62.28 292 PHE A CA 1
ATOM 2179 C C . PHE A 1 292 ? -18.414 10.741 13.486 1.00 62.28 292 PHE A C 1
ATOM 2181 O O . PHE A 1 292 ? -18.167 9.832 12.713 1.00 62.28 292 PHE A O 1
ATOM 2188 N N . GLU A 1 293 ? -18.962 11.880 13.064 1.00 69.75 293 GLU A N 1
ATOM 2189 C CA . GLU A 1 293 ? -19.056 12.162 11.621 1.00 69.75 293 GLU A CA 1
ATOM 2190 C C . GLU A 1 293 ? -17.654 12.106 10.994 1.00 69.75 293 GLU A C 1
ATOM 2192 O O . GLU A 1 293 ? -17.477 11.679 9.851 1.00 69.75 293 GLU A O 1
ATOM 2197 N N . GLN A 1 294 ? -16.638 12.490 11.778 1.00 83.12 294 GLN A N 1
ATOM 2198 C CA . GLN A 1 294 ? -15.242 12.502 11.383 1.00 83.12 294 GLN A CA 1
ATOM 2199 C C . GLN A 1 294 ? -14.309 12.171 12.561 1.00 83.12 294 GLN A C 1
ATOM 2201 O O . GLN A 1 294 ? -14.546 12.583 13.695 1.00 83.12 294 GLN A O 1
ATOM 2206 N N . THR A 1 295 ? -13.218 11.460 12.286 1.00 88.69 295 THR A N 1
ATOM 2207 C CA . THR A 1 295 ? -12.084 11.257 13.201 1.00 88.69 295 THR A CA 1
ATOM 2208 C C . THR A 1 295 ? -10.770 11.385 12.439 1.00 88.69 295 THR A C 1
ATOM 2210 O O . THR A 1 295 ? -10.770 11.482 11.212 1.00 88.69 295 THR A O 1
ATOM 2213 N N . LYS A 1 296 ? -9.647 11.403 13.151 1.00 91.19 296 LYS A N 1
ATOM 2214 C CA . LYS A 1 296 ? -8.319 11.416 12.544 1.00 91.19 296 LYS A CA 1
ATOM 2215 C C . LYS A 1 296 ? -7.632 10.070 12.691 1.00 91.19 296 LYS A C 1
ATOM 2217 O O . LYS A 1 296 ? -7.761 9.429 13.737 1.00 91.19 296 LYS A O 1
ATOM 2222 N N . ALA A 1 297 ? -6.903 9.668 11.657 1.00 93.62 297 ALA A N 1
ATOM 2223 C CA . ALA A 1 297 ? -6.231 8.384 11.613 1.00 93.62 297 ALA A CA 1
ATOM 2224 C C . ALA A 1 297 ? -4.810 8.463 11.045 1.00 93.62 297 ALA A C 1
ATOM 2226 O O . ALA A 1 297 ? -4.540 9.208 10.103 1.00 93.62 297 ALA A O 1
ATOM 2227 N N . LEU A 1 298 ? -3.929 7.640 11.601 1.00 95.25 298 LEU A N 1
ATOM 2228 C CA . LEU A 1 298 ? -2.585 7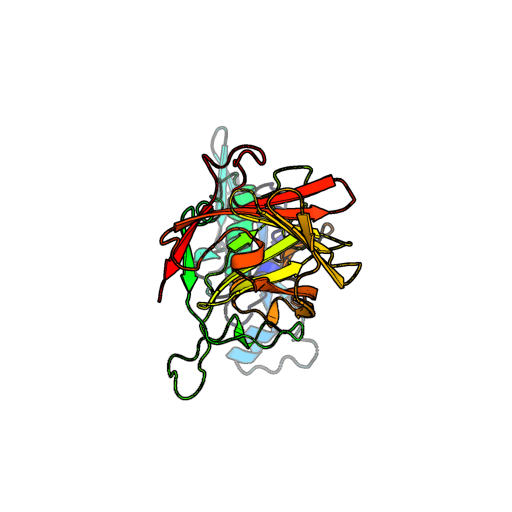.386 11.095 1.00 95.25 298 LEU A CA 1
ATOM 2229 C C . LEU A 1 298 ? -2.436 5.886 10.869 1.00 95.25 298 LEU A C 1
ATOM 2231 O O . LEU A 1 298 ? -2.799 5.094 11.742 1.00 95.25 298 LEU A O 1
ATOM 2235 N N . ILE A 1 299 ? -1.891 5.499 9.721 1.00 97.06 299 ILE A N 1
ATOM 2236 C CA . ILE A 1 299 ? -1.544 4.104 9.446 1.00 97.06 299 ILE A CA 1
ATOM 2237 C C . ILE A 1 299 ? -0.040 4.013 9.273 1.00 97.06 299 ILE A C 1
ATOM 2239 O O . ILE A 1 299 ? 0.555 4.827 8.568 1.00 97.06 299 ILE A O 1
ATOM 2243 N N . ARG A 1 300 ? 0.571 3.012 9.899 1.00 97.25 300 ARG A N 1
ATOM 2244 C CA . ARG A 1 300 ? 1.984 2.689 9.720 1.00 97.25 300 ARG A CA 1
ATOM 2245 C C . ARG A 1 300 ? 2.157 1.209 9.422 1.00 97.25 300 ARG A C 1
ATOM 2247 O O . ARG A 1 300 ? 1.480 0.379 10.022 1.00 97.25 300 ARG A O 1
ATOM 2254 N N . ILE A 1 301 ? 3.072 0.882 8.518 1.00 97.31 301 ILE A N 1
ATOM 2255 C CA . ILE A 1 301 ? 3.534 -0.491 8.284 1.00 97.31 301 ILE A CA 1
ATOM 2256 C C . ILE A 1 301 ? 4.992 -0.542 8.717 1.00 97.31 301 ILE A C 1
ATOM 2258 O O . ILE A 1 301 ? 5.842 0.082 8.089 1.00 97.31 301 ILE A O 1
ATOM 2262 N N . GLU A 1 302 ? 5.278 -1.275 9.786 1.00 96.44 302 GLU A N 1
ATOM 2263 C CA . GLU A 1 302 ? 6.577 -1.277 10.456 1.00 96.44 302 GLU A CA 1
ATOM 2264 C C . GLU A 1 302 ? 7.255 -2.633 10.315 1.00 96.44 302 GLU A C 1
ATOM 2266 O O . GLU A 1 302 ? 6.684 -3.669 10.662 1.00 96.44 302 GLU A O 1
ATOM 2271 N N . ARG A 1 303 ? 8.494 -2.639 9.831 1.00 93.31 303 ARG A N 1
ATOM 2272 C CA . ARG A 1 303 ? 9.320 -3.838 9.708 1.00 93.31 303 ARG A CA 1
ATOM 2273 C C . ARG A 1 303 ? 10.380 -3.866 10.808 1.00 93.31 303 ARG A C 1
ATOM 2275 O O . ARG A 1 303 ? 10.854 -2.837 11.280 1.00 93.31 303 ARG A O 1
ATOM 2282 N N . GLN A 1 304 ? 10.767 -5.073 11.221 1.00 89.38 304 GLN A N 1
ATOM 2283 C CA . GLN A 1 304 ? 11.712 -5.293 12.327 1.00 89.38 304 GLN A CA 1
ATOM 2284 C C . GLN A 1 304 ? 13.107 -4.684 12.095 1.00 89.38 304 GLN A C 1
ATOM 2286 O O . GLN A 1 304 ? 13.834 -4.454 13.055 1.00 89.38 304 GLN A O 1
ATOM 2291 N N . ASP A 1 305 ? 13.486 -4.426 10.841 1.00 88.62 305 ASP A N 1
ATOM 2292 C CA . ASP A 1 305 ? 14.752 -3.788 10.468 1.00 88.62 305 ASP A CA 1
ATOM 2293 C C . ASP A 1 305 ? 14.725 -2.251 10.583 1.00 88.62 305 ASP A C 1
ATOM 2295 O O . ASP A 1 305 ? 15.712 -1.597 10.253 1.00 88.62 305 ASP A O 1
ATOM 2299 N N . GLY A 1 306 ? 13.620 -1.673 11.068 1.00 89.19 306 GLY A N 1
ATOM 2300 C CA . GLY A 1 306 ? 13.471 -0.237 11.304 1.00 89.19 306 GLY A CA 1
ATOM 2301 C C . GLY A 1 306 ? 12.929 0.553 10.112 1.00 89.19 306 GLY A C 1
ATOM 2302 O O . GLY A 1 306 ? 12.846 1.777 10.195 1.00 89.19 306 GLY A O 1
ATOM 2303 N N . VAL A 1 307 ? 12.550 -0.114 9.016 1.00 91.50 307 VAL A N 1
ATOM 2304 C CA . VAL A 1 307 ? 11.814 0.535 7.922 1.00 91.50 307 VAL A CA 1
ATOM 2305 C C . VAL A 1 307 ? 10.345 0.680 8.318 1.00 91.50 307 VAL A C 1
ATOM 2307 O O . VAL A 1 307 ? 9.715 -0.297 8.728 1.00 91.50 307 VAL A O 1
ATOM 2310 N N . ALA A 1 308 ? 9.790 1.883 8.170 1.00 93.94 308 ALA A N 1
ATOM 2311 C CA . ALA A 1 308 ? 8.374 2.138 8.404 1.00 93.94 308 ALA A CA 1
ATOM 2312 C C . ALA A 1 308 ? 7.767 2.983 7.284 1.00 93.94 308 ALA A C 1
ATOM 2314 O O . ALA A 1 308 ? 8.230 4.095 7.020 1.00 93.94 308 ALA A O 1
ATOM 2315 N N . LEU A 1 309 ? 6.702 2.464 6.674 1.00 94.19 309 LEU A N 1
ATOM 2316 C CA . LEU A 1 309 ? 5.831 3.246 5.800 1.00 94.19 309 LEU A CA 1
ATOM 2317 C C . LEU A 1 309 ? 4.768 3.942 6.643 1.00 94.19 309 LEU A C 1
ATOM 2319 O O . LEU A 1 309 ? 4.302 3.366 7.628 1.00 94.19 309 LEU A O 1
ATOM 2323 N N . GLN A 1 310 ? 4.359 5.147 6.257 1.00 94.19 310 GLN A N 1
ATOM 2324 C CA . GLN A 1 310 ? 3.357 5.912 6.985 1.00 94.19 310 GLN A CA 1
ATOM 2325 C C . GLN A 1 310 ? 2.394 6.642 6.058 1.00 94.19 310 GLN A C 1
ATOM 2327 O O . GLN A 1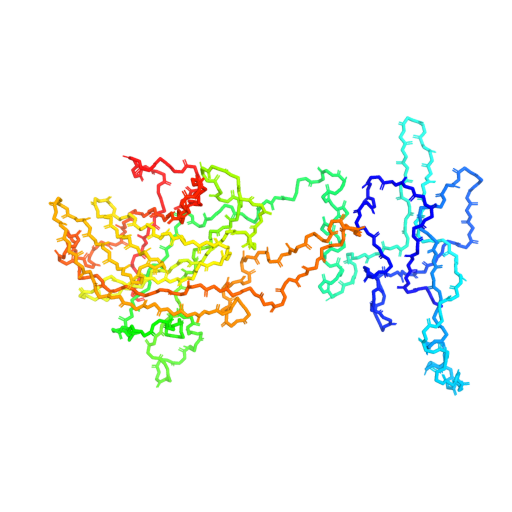 310 ? 2.792 7.317 5.117 1.00 94.19 310 GLN A O 1
ATOM 2332 N N . ALA A 1 311 ? 1.117 6.585 6.414 1.00 91.69 311 ALA A N 1
ATOM 2333 C CA . ALA A 1 311 ? 0.053 7.333 5.781 1.00 91.69 311 ALA A CA 1
ATOM 2334 C C . ALA A 1 311 ? -0.590 8.294 6.793 1.00 91.69 311 ALA A C 1
ATOM 2336 O O . ALA A 1 311 ? -1.297 7.813 7.690 1.00 91.69 311 ALA A O 1
ATOM 2337 N N . PRO A 1 312 ? -0.369 9.624 6.684 1.00 89.88 312 PRO A N 1
ATOM 2338 C CA . PRO A 1 312 ? 0.416 10.349 5.663 1.00 89.88 312 PRO A CA 1
ATOM 2339 C C . PRO A 1 312 ? 1.931 10.407 5.958 1.00 89.88 312 PRO A C 1
ATOM 2341 O O . PRO A 1 312 ? 2.329 10.514 7.118 1.00 89.88 312 PRO A O 1
ATOM 2344 N N . LEU A 1 313 ? 2.779 10.451 4.920 1.00 84.19 313 LEU A N 1
ATOM 2345 C CA . LEU A 1 313 ? 4.255 10.441 5.022 1.00 84.19 313 LEU A CA 1
ATOM 2346 C C . LEU A 1 313 ? 4.843 11.492 5.986 1.00 84.19 313 LEU A C 1
ATOM 2348 O O . LEU A 1 313 ? 5.778 11.208 6.727 1.00 84.19 313 LEU A O 1
ATOM 2352 N N . GLY A 1 314 ? 4.288 12.706 6.002 1.00 81.62 314 GLY A N 1
ATOM 2353 C CA . GLY A 1 314 ? 4.793 13.823 6.813 1.00 81.62 314 GLY A CA 1
ATOM 2354 C C . GLY A 1 314 ? 4.118 14.009 8.172 1.00 81.62 314 GLY A C 1
ATOM 2355 O O . GLY A 1 314 ? 4.415 14.986 8.853 1.00 81.62 314 GLY A O 1
ATOM 2356 N N . ALA A 1 315 ? 3.180 13.140 8.549 1.00 87.81 315 ALA A N 1
ATOM 2357 C CA . ALA A 1 315 ? 2.445 13.301 9.795 1.00 87.81 315 ALA A CA 1
ATOM 2358 C C . ALA A 1 315 ? 3.327 13.020 11.020 1.00 87.81 315 ALA A C 1
ATOM 2360 O O . ALA A 1 315 ? 4.084 12.048 11.050 1.00 87.81 315 ALA A O 1
ATOM 2361 N N . ASP A 1 316 ? 3.187 13.846 12.052 1.00 89.00 316 ASP A N 1
ATOM 2362 C CA . ASP A 1 316 ? 3.786 13.589 13.358 1.00 89.00 316 ASP A CA 1
ATOM 2363 C C . ASP A 1 316 ? 3.033 12.432 14.051 1.00 89.00 316 ASP A C 1
ATOM 2365 O O . ASP A 1 316 ? 1.826 12.544 14.287 1.00 89.00 316 ASP A O 1
ATOM 2369 N N . PRO A 1 317 ? 3.689 11.307 14.390 1.00 88.62 317 PRO A N 1
ATOM 2370 C CA . PRO A 1 317 ? 3.035 10.200 15.084 1.00 88.62 317 PRO A CA 1
ATOM 2371 C C . PRO A 1 317 ? 2.494 10.561 16.471 1.00 88.62 317 PRO A C 1
ATOM 2373 O O . PRO A 1 317 ? 1.624 9.846 16.975 1.00 88.62 317 PRO A O 1
ATOM 2376 N N . ASP A 1 318 ? 2.994 11.635 17.083 1.00 88.56 318 ASP A N 1
ATOM 2377 C CA . ASP A 1 318 ? 2.636 12.065 18.435 1.00 88.56 318 ASP A CA 1
ATOM 2378 C C . ASP A 1 318 ? 1.613 13.219 18.439 1.00 88.56 318 ASP A C 1
ATOM 2380 O O . ASP A 1 318 ? 1.121 13.615 19.500 1.00 88.56 318 ASP A O 1
ATOM 2384 N N . SER A 1 319 ? 1.235 13.730 17.259 1.00 89.44 319 SER A N 1
ATOM 2385 C CA . SER A 1 319 ? 0.274 14.825 17.092 1.00 89.44 319 SER A CA 1
ATOM 2386 C C . SER A 1 319 ? -0.695 14.562 15.943 1.00 89.44 319 SER A C 1
ATOM 2388 O O . SER A 1 319 ? -0.299 14.403 14.792 1.00 89.44 319 SER A O 1
ATOM 2390 N N . ASP A 1 320 ? -1.999 14.607 16.224 1.00 88.44 320 ASP A N 1
ATOM 2391 C CA . ASP A 1 320 ? -3.020 14.319 15.214 1.00 88.44 320 ASP A CA 1
ATOM 2392 C C . ASP A 1 320 ? -3.213 15.432 14.168 1.00 88.44 320 ASP A C 1
ATOM 2394 O O . ASP A 1 320 ? -4.038 15.287 13.268 1.00 88.44 320 ASP A O 1
ATOM 2398 N N . ALA A 1 321 ? -2.497 16.559 14.269 1.00 87.69 321 ALA A N 1
ATOM 2399 C CA . ALA A 1 321 ? -2.718 17.755 13.450 1.00 87.69 321 ALA A CA 1
ATOM 2400 C C . ALA A 1 321 ? -2.804 17.437 11.947 1.00 87.69 321 ALA A C 1
ATOM 2402 O O . ALA A 1 321 ? -3.769 17.852 11.301 1.00 87.69 321 ALA A O 1
ATOM 2403 N N . ASP A 1 322 ? -1.873 16.614 11.462 1.00 87.31 322 ASP A N 1
ATOM 2404 C CA . ASP A 1 322 ? -1.666 16.305 10.043 1.00 87.31 322 ASP A CA 1
ATOM 2405 C C . ASP A 1 322 ? -2.063 14.869 9.659 1.00 87.31 322 ASP A C 1
ATOM 2407 O O . ASP A 1 322 ? -1.658 14.358 8.617 1.00 87.31 322 ASP A O 1
ATOM 2411 N N . TRP A 1 323 ? -2.848 14.196 10.501 1.00 92.75 323 TRP A N 1
ATOM 2412 C CA . TRP A 1 323 ? -3.351 12.844 10.237 1.00 92.75 323 TRP A CA 1
ATOM 2413 C C . TRP A 1 323 ? -4.462 12.839 9.175 1.00 92.75 323 TRP A C 1
ATOM 2415 O O . TRP A 1 323 ? -5.084 13.865 8.888 1.00 92.75 323 TRP A O 1
ATOM 2425 N N . ILE A 1 324 ? -4.756 11.663 8.609 1.00 91.69 324 ILE A N 1
ATOM 2426 C CA . ILE A 1 324 ? -5.857 11.476 7.651 1.00 91.69 324 ILE A CA 1
ATOM 2427 C C . ILE A 1 324 ? -7.174 11.828 8.333 1.00 91.69 324 ILE A C 1
ATOM 2429 O O . ILE A 1 324 ? -7.478 11.318 9.410 1.00 91.69 324 ILE A O 1
ATOM 2433 N N . GLN A 1 325 ? -8.006 12.631 7.677 1.00 92.19 325 GLN A N 1
ATOM 2434 C CA . GLN A 1 325 ? -9.383 12.827 8.105 1.00 92.19 325 GLN A CA 1
ATOM 2435 C C . GLN A 1 325 ? -10.243 11.647 7.635 1.00 92.19 325 GLN A C 1
ATOM 2437 O O . GLN A 1 325 ? -10.601 11.546 6.462 1.00 92.19 325 GLN A O 1
ATOM 2442 N N . LEU A 1 326 ? -10.615 10.769 8.555 1.00 91.25 326 LEU A N 1
ATOM 2443 C CA . LEU A 1 326 ? -11.552 9.680 8.314 1.00 91.25 326 LEU A CA 1
ATOM 2444 C C . LEU A 1 326 ? -12.988 10.188 8.508 1.00 91.25 326 LEU A C 1
ATOM 2446 O O . LEU A 1 326 ? -13.315 10.706 9.570 1.00 91.25 326 LEU A O 1
ATOM 2450 N N . THR A 1 327 ? -13.838 10.065 7.490 1.00 91.12 327 THR A N 1
ATOM 2451 C CA . THR A 1 327 ? -15.262 10.446 7.528 1.00 91.12 327 THR A CA 1
ATOM 2452 C C . THR A 1 327 ? -16.122 9.192 7.465 1.00 91.12 327 THR A C 1
ATOM 2454 O O . THR A 1 327 ? -15.935 8.379 6.562 1.00 91.12 327 THR A O 1
ATOM 2457 N N . PHE A 1 328 ? -17.068 9.037 8.385 1.00 89.94 328 PHE A N 1
ATOM 2458 C CA . PHE A 1 328 ? -17.957 7.876 8.414 1.00 89.94 328 PHE A CA 1
ATOM 2459 C C . PHE A 1 328 ? -19.219 8.179 7.607 1.00 89.94 328 PHE A C 1
ATOM 2461 O O . PHE A 1 328 ? -19.932 9.140 7.884 1.00 89.94 328 PHE A O 1
ATOM 2468 N N . VAL A 1 329 ? -19.453 7.391 6.560 1.00 88.62 329 VAL A N 1
ATOM 2469 C CA . VAL A 1 329 ? -20.528 7.603 5.582 1.00 88.62 329 VAL A CA 1
ATOM 2470 C C . VAL A 1 329 ? -21.495 6.427 5.627 1.00 88.62 329 VAL A C 1
ATOM 2472 O O . VAL A 1 329 ? -21.042 5.285 5.719 1.00 88.62 329 VAL A O 1
ATOM 2475 N N . GLU A 1 330 ? -22.799 6.706 5.564 1.00 82.50 330 GLU A N 1
ATOM 2476 C CA . GLU A 1 330 ? -23.864 5.691 5.469 1.00 82.50 330 GLU A CA 1
ATOM 2477 C C . GLU A 1 330 ? -23.946 4.982 4.107 1.00 82.50 330 GLU A C 1
ATOM 2479 O O . GLU A 1 330 ? -23.600 5.593 3.068 1.00 82.50 330 GLU A O 1
#

Radius of gyration: 25.59 Å; chains: 1; bounding box: 58×47×76 Å

Secondary structure (DSSP, 8-state):
-EEEEEE-S--GGGTT--GGGG--TTS-SB----S---TT-EEEEEEEEEHHHHHHHHT---TTTTTS-EEEEEEEEEEEEETTEEEEEESB-GGG--SHHHHHHHHHHHHHTT-----SS---SEEEEEE-SPPP-SS--TTTS-----TTT-----PPPEEE-GGGEEES---STTTEEEEEEEEE-SSEEEEEEEEEESS--EEEEEETTEEEEEETTTTEEEEEETTEEE--EEEEEEEEGGG-GGGGGS--EEE-TTT--EEE-S--EEEEEEEEEEGGGGT--TT-SEEEEEEEEE-TTS-EEEESTT--TT-GGGSEEEEEE-

Sequence (330 aa):
MIYAGSRAADHPLLWGVSTDSFTGFMQPSVAGGFAKLPDSAEVLFAGLASKAWEAQMTGNDIGFRGLDTMDAAPPIVVRLPQGKGEWIVSTFEPWRGKTAHDADAMSLLLANAGAPIPAPEAQPRRVRALKTVPLKLDGQLDDWTNDVEDRNVSPFRHAQPIALTSEDAAQGIAKGDSDLSGIAYYLWSDSMLYLGGAVFGQGSPRVVFRLGKAEIVADLQEKNAKATAAARDFAPQAAFGAVNAADLVDARALSFSRIDTRVGNLTPTRQAPGKSFEIAVPWNAIGGKATFEQTKALIRIERQDGVALQAPLGADPDSDADWIQLTFVE